Protein AF-A0A958G8L9-F1 (afdb_monomer_lite)

Structure (mmCIF, N/CA/C/O backbone):
data_AF-A0A958G8L9-F1
#
_entry.id   AF-A0A958G8L9-F1
#
loop_
_atom_site.group_PDB
_atom_site.id
_atom_site.type_symbol
_atom_site.label_atom_id
_atom_site.label_alt_id
_atom_site.label_comp_id
_atom_site.label_asym_id
_atom_site.label_entity_id
_atom_site.label_seq_id
_atom_site.pdbx_PDB_ins_code
_atom_site.Cartn_x
_atom_site.Cartn_y
_atom_site.Cartn_z
_atom_site.occupancy
_atom_site.B_iso_or_equiv
_atom_site.auth_seq_id
_atom_site.auth_comp_id
_atom_site.auth_asym_id
_atom_site.auth_atom_id
_atom_site.pdbx_PDB_model_num
ATOM 1 N N . ARG A 1 1 ? -0.440 -38.791 -38.164 1.00 50.69 1 ARG A N 1
ATOM 2 C CA . ARG A 1 1 ? -1.378 -37.641 -38.104 1.00 50.69 1 ARG A CA 1
ATOM 3 C C . ARG A 1 1 ? -1.372 -36.924 -36.742 1.00 50.69 1 ARG A C 1
ATOM 5 O O . ARG A 1 1 ? -1.686 -35.749 -36.749 1.00 50.69 1 ARG A O 1
ATOM 12 N N . SER A 1 2 ? -0.953 -37.546 -35.627 1.00 49.09 2 SER A N 1
ATOM 13 C CA . SER A 1 2 ? -0.874 -36.900 -34.296 1.00 49.09 2 SER A CA 1
ATOM 14 C C . SER A 1 2 ? 0.207 -35.813 -34.176 1.00 49.09 2 SER A C 1
ATOM 16 O O . SER A 1 2 ? -0.107 -34.696 -33.798 1.00 49.09 2 SER A O 1
ATOM 18 N N . ARG A 1 3 ? 1.442 -36.072 -34.629 1.00 49.22 3 ARG A N 1
ATOM 19 C CA . ARG A 1 3 ? 2.548 -35.085 -34.572 1.00 49.22 3 ARG A CA 1
ATOM 20 C C . ARG A 1 3 ? 2.340 -33.825 -35.423 1.00 49.22 3 ARG A C 1
ATOM 22 O O . ARG A 1 3 ? 3.015 -32.829 -35.235 1.00 49.22 3 ARG A O 1
ATOM 29 N N . MET A 1 4 ? 1.433 -33.879 -36.397 1.00 37.84 4 MET A N 1
ATOM 30 C CA . MET A 1 4 ? 1.121 -32.730 -37.252 1.00 37.84 4 MET A CA 1
ATOM 31 C C . MET A 1 4 ? 0.143 -31.775 -36.561 1.00 37.84 4 MET A C 1
ATOM 33 O O . MET A 1 4 ? 0.225 -30.578 -36.788 1.00 37.84 4 MET A O 1
ATOM 37 N N . MET A 1 5 ? -0.749 -32.290 -35.705 1.00 42.31 5 MET A N 1
ATOM 38 C CA . MET A 1 5 ? -1.597 -31.444 -34.859 1.00 42.31 5 MET A CA 1
ATOM 39 C C . MET A 1 5 ? -0.770 -30.784 -33.760 1.00 42.31 5 MET A C 1
ATOM 41 O O . MET A 1 5 ? -0.891 -29.585 -33.591 1.00 42.31 5 MET A O 1
ATOM 45 N N . GLU A 1 6 ? 0.144 -31.526 -33.135 1.00 49.34 6 GLU A N 1
ATOM 46 C CA . GLU A 1 6 ? 1.060 -31.026 -32.099 1.00 49.34 6 GLU A CA 1
ATOM 47 C C . GLU A 1 6 ? 1.938 -29.863 -32.607 1.00 49.34 6 GLU A C 1
ATOM 49 O O . GLU A 1 6 ? 2.030 -28.823 -31.967 1.00 49.34 6 GLU A O 1
ATOM 54 N N . VAL A 1 7 ? 2.477 -29.968 -33.828 1.00 48.81 7 VAL A N 1
ATOM 55 C CA . VAL A 1 7 ? 3.259 -28.886 -34.460 1.00 48.81 7 VAL A CA 1
ATOM 56 C C . VAL A 1 7 ? 2.382 -27.706 -34.904 1.00 48.81 7 VAL A C 1
ATOM 58 O O . VAL A 1 7 ? 2.824 -26.563 -34.859 1.00 48.81 7 VAL A O 1
ATOM 61 N N . VAL A 1 8 ? 1.136 -27.942 -35.331 1.00 51.78 8 VAL A N 1
ATOM 62 C CA . VAL A 1 8 ? 0.188 -26.858 -35.662 1.00 51.78 8 VAL A CA 1
ATOM 63 C C . VAL A 1 8 ? -0.292 -26.141 -34.397 1.00 51.78 8 VAL A C 1
ATOM 65 O O . VAL A 1 8 ? -0.538 -24.939 -34.431 1.00 51.78 8 VAL A O 1
ATOM 68 N N . GLU A 1 9 ? -0.405 -26.856 -33.284 1.00 53.34 9 GLU A N 1
ATOM 69 C CA . GLU A 1 9 ? -0.738 -26.327 -31.965 1.00 53.34 9 GLU A CA 1
ATOM 70 C C . GLU A 1 9 ? 0.429 -25.498 -31.410 1.00 53.34 9 GLU A C 1
ATOM 72 O O . GLU A 1 9 ? 0.220 -24.343 -31.047 1.00 53.34 9 GLU A O 1
ATOM 77 N N . GLU A 1 10 ? 1.674 -25.979 -31.518 1.00 49.28 10 GLU A N 1
ATOM 78 C CA . GLU A 1 10 ? 2.877 -25.183 -31.223 1.00 49.28 10 GLU A CA 1
ATOM 79 C C . GLU A 1 10 ? 3.034 -23.958 -32.142 1.00 49.28 10 GLU A C 1
ATOM 81 O O . GLU A 1 10 ? 3.388 -22.875 -31.676 1.00 49.28 10 GLU A O 1
ATOM 86 N N . GLN A 1 11 ? 2.725 -24.067 -33.440 1.00 44.78 11 GLN A N 1
ATOM 87 C CA . GLN A 1 11 ? 2.774 -22.916 -34.352 1.00 44.78 11 GLN A CA 1
ATOM 88 C C . GLN A 1 11 ? 1.662 -21.891 -34.082 1.00 44.78 11 GLN A C 1
ATOM 90 O O . GLN A 1 11 ? 1.886 -20.692 -34.262 1.00 44.78 11 GLN A O 1
ATOM 95 N N . LYS A 1 12 ? 0.488 -22.325 -33.605 1.00 43.91 12 LYS A N 1
ATOM 96 C CA . LYS A 1 12 ? -0.572 -21.426 -33.118 1.00 43.91 12 LYS A CA 1
ATOM 97 C C . LYS A 1 12 ? -0.173 -20.729 -31.816 1.00 43.91 12 LYS A C 1
ATOM 99 O O . LYS A 1 12 ? -0.503 -19.557 -31.646 1.00 43.91 12 LYS A O 1
ATOM 104 N N . LEU A 1 13 ? 0.582 -21.408 -30.949 1.00 48.28 13 LEU A N 1
ATOM 105 C CA . LEU A 1 13 ? 1.161 -20.825 -29.735 1.00 48.28 13 LEU A CA 1
ATOM 106 C C . LEU A 1 13 ? 2.292 -19.817 -30.062 1.00 48.28 13 LEU A C 1
ATOM 108 O O . LEU A 1 13 ? 2.421 -18.776 -29.427 1.00 48.28 13 LEU A O 1
ATOM 112 N N . GLY A 1 14 ? 3.066 -20.028 -31.129 1.00 43.75 14 GLY A N 1
ATOM 113 C CA . GLY A 1 14 ? 4.079 -19.059 -31.582 1.00 43.75 14 GLY A CA 1
ATOM 114 C C . GLY A 1 14 ? 3.510 -17.727 -32.103 1.00 43.75 14 GLY A C 1
ATOM 115 O O . GLY A 1 14 ? 4.183 -16.699 -32.045 1.00 43.75 14 GLY A O 1
ATOM 116 N N . ALA A 1 15 ? 2.257 -17.713 -32.574 1.00 42.66 15 ALA A N 1
ATOM 117 C CA . ALA A 1 15 ? 1.566 -16.526 -33.095 1.00 42.66 15 ALA A CA 1
ATOM 118 C C . ALA A 1 15 ? 0.795 -15.718 -32.019 1.00 42.66 15 ALA A C 1
ATOM 120 O O . ALA A 1 15 ? 0.056 -14.786 -32.347 1.00 42.66 15 ALA A O 1
ATOM 121 N N . MET A 1 16 ? 0.972 -16.046 -30.731 1.00 45.97 16 MET A N 1
ATOM 122 C CA . MET A 1 16 ? 0.169 -15.573 -29.585 1.00 45.97 16 MET A CA 1
ATOM 123 C C . MET A 1 16 ? 0.192 -14.061 -29.292 1.00 45.97 16 MET A C 1
ATOM 125 O O . MET A 1 16 ? -0.613 -13.594 -28.488 1.00 45.97 16 MET A O 1
ATOM 129 N N . GLY A 1 17 ? 1.051 -13.273 -29.944 1.00 46.03 17 GLY A N 1
ATOM 130 C CA . GLY A 1 17 ? 1.113 -11.815 -29.754 1.00 46.03 17 GLY A CA 1
ATOM 131 C C . GLY A 1 17 ? -0.061 -11.026 -30.358 1.00 46.03 17 GLY A C 1
ATOM 132 O O . GLY A 1 17 ? -0.152 -9.823 -30.134 1.00 46.03 17 GLY A O 1
ATOM 133 N N . LEU A 1 18 ? -0.941 -11.681 -31.127 1.00 48.31 18 LEU A N 1
ATOM 134 C CA . LEU A 1 18 ? -1.968 -11.042 -31.967 1.00 48.31 18 LEU A CA 1
ATOM 135 C C . LEU A 1 18 ? -3.381 -11.638 -31.816 1.00 48.31 18 LEU A C 1
ATOM 137 O O . LEU A 1 18 ? -4.236 -11.362 -32.655 1.00 48.31 18 LEU A O 1
ATOM 141 N N . LEU A 1 19 ? -3.660 -12.454 -30.790 1.00 55.25 19 LEU A N 1
ATOM 142 C CA . LEU A 1 19 ? -5.004 -13.035 -30.656 1.00 55.25 19 LEU A CA 1
ATOM 143 C C . LEU A 1 19 ? -6.037 -11.940 -30.349 1.00 55.25 19 LEU A C 1
ATOM 145 O O . LEU A 1 19 ? -5.942 -11.216 -29.353 1.00 55.25 19 LEU A O 1
ATOM 149 N N . ASP A 1 20 ? -7.034 -11.843 -31.220 1.00 63.56 20 ASP A N 1
ATOM 150 C CA . ASP A 1 20 ? -8.264 -11.099 -30.986 1.00 63.56 20 ASP A CA 1
ATOM 151 C C . ASP A 1 20 ? -9.106 -11.822 -29.916 1.00 63.56 20 ASP A C 1
ATOM 153 O O . ASP A 1 20 ? -8.999 -13.038 -29.730 1.00 63.56 20 ASP A O 1
ATOM 157 N N . ALA A 1 21 ? -9.940 -11.081 -29.191 1.00 60.19 21 ALA A N 1
ATOM 158 C CA . ALA A 1 21 ? -10.703 -11.571 -28.041 1.00 60.19 21 ALA A CA 1
ATOM 159 C C . ALA A 1 21 ? -11.579 -12.807 -28.364 1.00 60.19 21 ALA A C 1
ATOM 161 O O . ALA A 1 21 ? -11.799 -13.673 -27.515 1.00 60.19 21 ALA A O 1
ATOM 162 N N . SER A 1 22 ? -12.002 -12.938 -29.625 1.00 65.19 22 SER A N 1
ATOM 163 C CA . SER A 1 22 ? -12.780 -14.066 -30.150 1.00 65.19 22 SER A CA 1
ATOM 164 C C . SER A 1 22 ? -12.030 -15.408 -30.145 1.00 65.19 22 SER A C 1
ATOM 166 O O . SER A 1 22 ? -12.629 -16.450 -29.874 1.00 65.19 22 SER A O 1
ATOM 168 N N . GLN A 1 23 ? -10.718 -15.407 -30.401 1.00 73.50 23 GLN A N 1
ATOM 169 C CA . GLN A 1 23 ? -9.893 -16.623 -30.389 1.00 73.50 23 GLN A CA 1
ATOM 170 C C . GLN A 1 23 ? -9.559 -17.060 -28.962 1.00 73.50 23 GLN A C 1
ATOM 172 O O . GLN A 1 23 ? -9.468 -18.256 -28.685 1.00 73.50 23 GLN A O 1
ATOM 177 N N . ALA A 1 24 ? -9.442 -16.097 -28.044 1.00 69.19 24 ALA A N 1
ATOM 178 C CA . ALA A 1 24 ? -9.274 -16.375 -26.624 1.00 69.19 24 ALA A CA 1
ATOM 179 C C . ALA A 1 24 ? -10.502 -17.115 -26.059 1.00 69.19 24 ALA A C 1
ATOM 181 O O . ALA A 1 24 ? -10.340 -18.153 -25.429 1.00 69.19 24 ALA A O 1
ATOM 182 N N . ALA A 1 25 ? -11.730 -16.682 -26.364 1.00 71.69 25 ALA A N 1
ATOM 183 C CA . ALA A 1 25 ? -12.940 -17.377 -25.902 1.00 71.69 25 ALA A CA 1
ATOM 184 C C . ALA A 1 25 ? -12.985 -18.858 -26.336 1.00 71.69 25 ALA A C 1
ATOM 186 O O . ALA A 1 25 ? -13.232 -19.747 -25.523 1.00 71.69 25 ALA A O 1
ATOM 187 N N . GLN A 1 26 ? -12.660 -19.143 -27.603 1.00 75.75 26 GLN A N 1
ATOM 188 C CA . GLN A 1 26 ? -12.599 -20.519 -28.116 1.00 75.75 26 GLN A CA 1
ATOM 189 C C . GLN A 1 26 ? -11.549 -21.364 -27.389 1.00 75.75 26 GLN A C 1
ATOM 191 O O . GLN A 1 26 ? -11.813 -22.512 -27.034 1.00 75.75 26 GLN A O 1
ATOM 196 N N . LEU A 1 27 ? -10.365 -20.797 -27.142 1.00 78.38 27 LEU A N 1
ATOM 197 C CA . LEU A 1 27 ? -9.311 -21.476 -26.394 1.00 78.38 27 LEU A CA 1
ATOM 198 C C . LEU A 1 27 ? -9.740 -21.740 -24.943 1.00 78.38 27 LEU A C 1
ATOM 200 O O . LEU A 1 27 ? -9.492 -22.822 -24.421 1.00 78.38 27 LEU A O 1
ATOM 204 N N . GLY A 1 28 ? -10.432 -20.789 -24.315 1.00 78.19 28 GLY A N 1
ATOM 205 C CA . GLY A 1 28 ? -10.955 -20.931 -22.960 1.00 78.19 28 GLY A CA 1
ATOM 206 C C . GLY A 1 28 ? -11.953 -22.085 -22.830 1.00 78.19 28 GLY A C 1
ATOM 207 O O . GLY A 1 28 ? -11.840 -22.888 -21.906 1.00 78.19 28 GLY A O 1
ATOM 208 N N . GLN A 1 29 ? -12.855 -22.234 -23.808 1.00 77.06 29 GLN A N 1
ATOM 209 C CA . GLN A 1 29 ? -13.797 -23.358 -23.878 1.00 77.06 29 GLN A CA 1
ATOM 210 C C . GLN A 1 29 ? -13.094 -24.712 -24.039 1.00 77.06 29 GLN A C 1
ATOM 212 O O . GLN A 1 29 ? -13.496 -25.685 -23.406 1.00 77.06 29 GLN A O 1
ATOM 217 N N . ILE A 1 30 ? -12.035 -24.780 -24.856 1.00 84.94 30 ILE A N 1
ATOM 218 C CA . ILE A 1 30 ? -11.251 -26.012 -25.056 1.00 84.94 30 ILE A CA 1
ATOM 219 C C . ILE A 1 30 ? -10.499 -26.393 -23.778 1.00 84.94 30 ILE A C 1
ATOM 221 O O . ILE A 1 30 ? -10.475 -27.561 -23.399 1.00 84.94 30 ILE A O 1
ATOM 225 N N . LEU A 1 31 ? -9.888 -25.409 -23.117 1.00 84.81 31 LEU A N 1
ATOM 226 C CA . LEU A 1 31 ? -9.114 -25.616 -21.894 1.00 84.81 31 LEU A CA 1
ATOM 227 C C . LEU A 1 31 ? -9.997 -25.807 -20.649 1.00 84.81 31 LEU A C 1
ATOM 229 O O . LEU A 1 31 ? -9.483 -26.201 -19.605 1.00 84.81 31 LEU A O 1
ATOM 233 N N . GLY A 1 32 ? -11.304 -25.535 -20.740 1.00 85.00 32 GLY A N 1
ATOM 234 C CA . GLY A 1 32 ? -12.240 -25.636 -19.618 1.00 85.00 32 GLY A CA 1
ATOM 235 C C . GLY A 1 32 ? -11.987 -24.605 -18.514 1.00 85.00 32 GLY A C 1
ATOM 236 O O . GLY A 1 32 ? -12.284 -24.867 -17.350 1.00 85.00 32 GLY A O 1
ATOM 237 N N . VAL A 1 33 ? -11.408 -23.452 -18.858 1.00 87.56 33 VAL A N 1
ATOM 238 C CA . VAL A 1 33 ? -11.103 -22.368 -17.910 1.00 87.56 33 VAL A CA 1
ATOM 239 C C . VAL A 1 33 ? -12.185 -21.292 -17.945 1.00 87.56 33 VAL A C 1
ATOM 241 O O . VAL A 1 33 ? -12.868 -21.129 -18.950 1.00 87.56 33 VAL A O 1
ATOM 244 N N . GLN A 1 34 ? -12.330 -20.529 -16.860 1.00 84.44 34 GLN A N 1
ATOM 245 C CA . GLN A 1 34 ? -13.297 -19.421 -16.773 1.00 84.44 34 GLN A CA 1
ATOM 246 C C . GLN A 1 34 ? -12.758 -18.115 -17.370 1.00 84.44 34 GLN A C 1
ATOM 248 O O . GLN A 1 34 ? -13.520 -17.286 -17.865 1.00 84.44 34 GLN A O 1
ATOM 253 N N . ALA A 1 35 ? -11.439 -17.936 -17.351 1.00 86.06 35 ALA A N 1
ATOM 254 C CA . ALA A 1 35 ? -10.779 -16.761 -17.891 1.00 86.06 35 ALA A CA 1
ATOM 255 C C . ALA A 1 35 ? -9.393 -17.108 -18.439 1.00 86.06 35 ALA A C 1
ATOM 257 O O . ALA A 1 35 ? -8.750 -18.065 -18.004 1.00 86.06 35 ALA A O 1
ATOM 258 N N . LEU A 1 36 ? -8.926 -16.294 -19.381 1.00 86.50 36 LEU A N 1
ATOM 259 C CA . LEU A 1 36 ? -7.574 -16.330 -19.919 1.00 86.50 36 LEU A CA 1
ATOM 260 C C . LEU A 1 36 ? -6.849 -15.035 -19.581 1.00 86.50 36 LEU A C 1
ATOM 262 O O . LEU A 1 36 ? -7.363 -13.942 -19.816 1.00 86.50 36 LEU A O 1
ATOM 266 N N . VAL A 1 37 ? -5.622 -15.170 -19.089 1.00 87.12 37 VAL A N 1
ATOM 267 C CA . VAL A 1 37 ? -4.709 -14.045 -18.907 1.00 87.12 37 VAL A CA 1
ATOM 268 C C . VAL A 1 37 ? -3.781 -13.989 -20.108 1.00 87.12 37 VAL A C 1
ATOM 270 O O . VAL A 1 37 ? -3.061 -14.941 -20.403 1.00 87.12 37 VAL A O 1
ATOM 273 N N . MET A 1 38 ? -3.794 -12.860 -20.803 1.00 84.00 38 MET A N 1
ATOM 274 C CA . MET A 1 38 ? -2.933 -12.613 -21.951 1.00 84.00 38 MET A CA 1
ATOM 275 C C . MET A 1 38 ? -2.199 -11.298 -21.771 1.00 84.00 38 MET A C 1
ATOM 277 O O . MET A 1 38 ? -2.772 -10.335 -21.274 1.00 84.00 38 MET A O 1
ATOM 281 N N . GLY A 1 39 ? -0.958 -11.213 -22.230 1.00 82.00 39 GLY A N 1
ATOM 282 C CA . GLY A 1 39 ? -0.208 -9.973 -22.137 1.00 82.00 39 GLY A CA 1
ATOM 283 C C . GLY A 1 39 ? 1.014 -9.944 -23.030 1.00 82.00 39 GLY A C 1
ATOM 284 O O . GLY A 1 39 ? 1.406 -10.955 -23.610 1.00 82.00 39 GLY A O 1
ATOM 285 N N . ASN A 1 40 ? 1.612 -8.765 -23.130 1.00 85.81 40 ASN A N 1
ATOM 286 C CA . ASN A 1 40 ? 2.866 -8.559 -23.828 1.00 85.81 40 ASN A CA 1
ATOM 287 C C . ASN A 1 40 ? 3.824 -7.748 -22.955 1.00 85.81 40 ASN A C 1
ATOM 289 O O . ASN A 1 40 ? 3.431 -6.804 -22.265 1.00 85.81 40 ASN A O 1
ATOM 293 N N . ILE A 1 41 ? 5.097 -8.122 -23.024 1.00 90.44 41 ILE A N 1
ATOM 294 C CA . ILE A 1 41 ? 6.207 -7.383 -22.431 1.00 90.44 41 ILE A CA 1
ATOM 295 C C . ILE A 1 41 ? 6.949 -6.722 -23.584 1.00 90.44 41 ILE A C 1
ATOM 297 O O . ILE A 1 41 ? 7.246 -7.358 -24.593 1.00 90.44 41 ILE A O 1
ATOM 301 N N . SER A 1 42 ? 7.213 -5.432 -23.454 1.00 91.38 42 SER A N 1
ATOM 302 C CA . SER A 1 42 ? 7.968 -4.662 -24.436 1.00 91.38 42 SER A CA 1
ATOM 303 C C . SER A 1 42 ? 8.976 -3.785 -23.720 1.00 91.38 42 SER A C 1
ATOM 305 O O . SER A 1 42 ? 8.737 -3.363 -22.588 1.00 91.38 42 SER A O 1
ATOM 307 N N . TYR A 1 43 ? 10.099 -3.502 -24.368 1.00 94.56 43 TYR A N 1
ATOM 308 C CA . TYR A 1 43 ? 11.079 -2.576 -23.830 1.00 94.56 43 TYR A CA 1
ATOM 309 C C . TYR A 1 43 ? 11.555 -1.599 -24.897 1.00 94.56 43 TYR A C 1
ATOM 311 O O . TYR A 1 43 ? 11.559 -1.881 -26.094 1.00 94.56 43 TYR A O 1
ATOM 319 N N . THR A 1 44 ? 11.964 -0.426 -24.439 1.00 95.75 44 THR A N 1
ATOM 320 C CA . THR A 1 44 ? 12.602 0.611 -25.245 1.00 95.75 44 THR A CA 1
ATOM 321 C C . THR A 1 44 ? 13.891 1.033 -24.560 1.00 95.75 44 THR A C 1
ATOM 323 O O . THR A 1 44 ? 14.024 0.913 -23.340 1.00 95.75 44 THR A O 1
ATOM 326 N N . HIS A 1 45 ? 14.857 1.517 -25.333 1.00 97.06 45 HIS A N 1
ATOM 327 C CA . HIS A 1 45 ? 16.099 2.029 -24.774 1.00 97.06 45 HIS A CA 1
ATOM 328 C C . HIS A 1 45 ? 16.539 3.309 -25.466 1.00 97.06 45 HIS A C 1
ATOM 330 O O . HIS A 1 45 ? 16.218 3.561 -26.629 1.00 97.06 45 HIS A O 1
ATOM 336 N N . LYS A 1 46 ? 17.294 4.112 -24.724 1.00 97.38 46 LYS A N 1
ATOM 337 C CA . LYS A 1 46 ? 17.916 5.336 -25.201 1.00 97.38 46 LYS A CA 1
ATOM 338 C C . LYS A 1 46 ? 19.341 5.401 -24.676 1.00 97.38 46 LYS A C 1
ATOM 340 O O . LYS A 1 46 ? 19.552 5.483 -23.470 1.00 97.38 46 LYS A O 1
ATOM 345 N N . ASP A 1 47 ? 20.290 5.420 -25.603 1.00 97.19 47 ASP A N 1
ATOM 346 C CA . ASP A 1 47 ? 21.703 5.636 -25.313 1.00 97.19 47 ASP A CA 1
ATOM 347 C C . ASP A 1 47 ? 22.053 7.104 -25.583 1.00 97.19 47 ASP A C 1
ATOM 349 O O . ASP A 1 47 ? 21.896 7.609 -26.696 1.00 97.19 47 ASP A O 1
ATOM 353 N N . ASN A 1 48 ? 22.539 7.794 -24.558 1.00 96.88 48 ASN A N 1
ATOM 354 C CA . ASN A 1 48 ? 22.998 9.170 -24.615 1.00 96.88 48 ASN A CA 1
ATOM 355 C C . ASN A 1 48 ? 24.518 9.217 -24.418 1.00 96.88 48 ASN A C 1
ATOM 357 O O . ASN A 1 48 ? 25.046 8.761 -23.402 1.00 96.88 48 ASN A O 1
ATOM 361 N N . ARG A 1 49 ? 25.237 9.771 -25.398 1.00 96.19 49 ARG A N 1
ATOM 362 C CA . ARG A 1 49 ? 26.698 9.915 -25.358 1.00 96.19 49 ARG A CA 1
ATOM 363 C C . ARG A 1 49 ? 27.063 11.374 -25.137 1.00 96.19 49 ARG A C 1
ATOM 365 O O . ARG A 1 49 ? 26.664 12.233 -25.917 1.00 96.19 49 ARG A O 1
ATOM 372 N N . PHE A 1 50 ? 27.856 11.648 -24.108 1.00 95.81 50 PHE A N 1
ATOM 373 C CA . PHE A 1 50 ? 28.300 13.003 -23.768 1.00 95.81 50 PHE A CA 1
ATOM 374 C C . PHE A 1 50 ? 29.705 12.995 -23.161 1.00 95.81 50 PHE A C 1
ATOM 376 O O . PHE A 1 50 ? 30.328 11.945 -23.026 1.00 95.81 50 PHE A O 1
ATOM 383 N N . GLN A 1 51 ? 30.233 14.174 -22.830 1.00 95.19 51 GLN A N 1
ATOM 384 C CA . GLN A 1 51 ? 31.531 14.321 -22.174 1.00 95.19 51 GLN A CA 1
ATOM 385 C C . GLN A 1 51 ? 31.378 14.996 -20.813 1.00 95.19 51 GLN A C 1
ATOM 387 O O . GLN A 1 51 ? 30.649 15.977 -20.682 1.00 95.19 51 GLN A O 1
ATOM 392 N N . GLU A 1 52 ? 32.108 14.507 -19.815 1.00 94.06 52 GLU A N 1
ATOM 393 C CA . GLU A 1 52 ? 32.150 15.078 -18.469 1.00 94.06 52 GLU A CA 1
ATOM 394 C C . GLU A 1 52 ? 33.561 15.583 -18.146 1.00 94.06 52 GLU A C 1
ATOM 396 O O . GLU A 1 52 ? 34.562 14.970 -18.522 1.00 94.06 52 GLU A O 1
ATOM 401 N N . LYS A 1 53 ? 33.670 16.722 -17.456 1.00 92.44 53 LYS A N 1
ATOM 402 C CA . LYS A 1 53 ? 34.963 17.239 -16.990 1.00 92.44 53 LYS A CA 1
ATOM 403 C C . LYS A 1 53 ? 35.357 16.515 -15.707 1.00 92.44 53 LYS A C 1
ATOM 405 O O . LYS A 1 53 ? 34.673 16.656 -14.699 1.00 92.44 53 LYS A O 1
ATOM 410 N N . ARG A 1 54 ? 36.489 15.810 -15.717 1.00 88.44 54 ARG A N 1
ATOM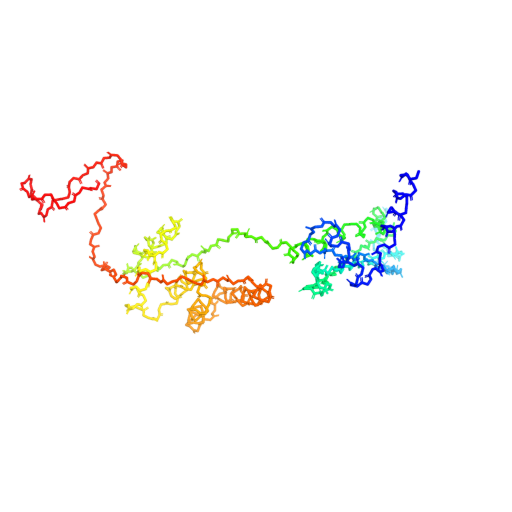 411 C CA . ARG A 1 54 ? 37.064 15.180 -14.521 1.00 88.44 54 ARG A CA 1
ATOM 412 C C . ARG A 1 54 ? 38.443 15.729 -14.199 1.00 88.44 54 ARG A C 1
ATOM 414 O O . ARG A 1 54 ? 39.251 15.975 -15.094 1.00 88.44 54 ARG A O 1
ATOM 421 N N . THR A 1 55 ? 38.700 15.900 -12.908 1.00 89.56 55 THR A N 1
ATOM 422 C CA . THR A 1 55 ? 39.971 16.404 -12.385 1.00 89.56 55 THR A CA 1
ATOM 423 C C . THR A 1 55 ? 40.815 15.243 -11.885 1.00 89.56 55 THR A C 1
ATOM 425 O O . THR A 1 55 ? 40.364 14.440 -11.071 1.00 89.56 55 THR A O 1
ATOM 428 N N . TYR A 1 56 ? 42.058 15.182 -12.347 1.00 84.88 56 TYR A N 1
ATOM 429 C CA . TYR A 1 56 ? 43.028 14.155 -11.991 1.00 84.88 56 TYR A CA 1
ATOM 430 C C . TYR A 1 56 ? 44.226 14.787 -11.297 1.00 84.88 56 TYR A C 1
ATOM 432 O O . TYR A 1 56 ? 44.585 15.934 -11.571 1.00 84.88 56 TYR A O 1
ATOM 440 N N . ARG A 1 57 ? 44.874 14.024 -10.413 1.00 87.25 57 ARG A N 1
ATOM 441 C CA . ARG A 1 57 ? 46.134 14.418 -9.779 1.00 87.25 57 ARG A CA 1
ATOM 442 C C . ARG A 1 57 ? 47.289 13.681 -10.449 1.00 87.25 57 ARG A C 1
ATOM 444 O O . ARG A 1 57 ? 47.343 12.455 -10.424 1.00 87.25 57 ARG A O 1
ATOM 451 N N . GLY A 1 58 ? 48.194 14.436 -11.064 1.00 81.00 58 GLY A N 1
ATOM 452 C CA . GLY A 1 58 ? 49.416 13.922 -11.669 1.00 81.00 58 GLY A CA 1
ATOM 453 C C . GLY A 1 58 ? 50.417 13.417 -10.628 1.00 81.00 58 GLY A C 1
ATOM 454 O O . GLY A 1 58 ? 50.339 13.744 -9.440 1.00 81.00 58 GLY A O 1
ATOM 455 N N . LYS A 1 59 ? 51.398 12.628 -11.085 1.00 80.38 59 LYS A N 1
ATOM 456 C CA . LYS A 1 59 ? 52.502 12.119 -10.246 1.00 80.38 59 LYS A CA 1
ATOM 457 C C . LYS A 1 59 ? 53.358 13.245 -9.643 1.00 80.38 59 LYS A C 1
ATOM 459 O O . LYS A 1 59 ? 53.977 13.061 -8.604 1.00 80.38 59 LYS A O 1
ATOM 464 N N . ASP A 1 60 ? 53.335 14.421 -10.262 1.00 84.62 60 ASP A N 1
ATOM 465 C CA . ASP A 1 60 ? 53.972 15.668 -9.829 1.00 84.62 60 ASP A CA 1
ATOM 466 C C . ASP A 1 60 ? 53.135 16.471 -8.809 1.00 84.62 60 ASP A C 1
ATOM 468 O O . ASP A 1 60 ? 53.460 17.616 -8.500 1.00 84.62 60 ASP A O 1
ATOM 472 N N . LYS A 1 61 ? 52.050 15.883 -8.282 1.00 81.81 61 LYS A N 1
ATOM 473 C CA . LYS A 1 61 ? 51.051 16.506 -7.394 1.00 81.81 61 LYS A CA 1
ATOM 474 C C . LYS A 1 61 ? 50.262 17.666 -8.019 1.00 81.81 61 LYS A C 1
ATOM 476 O O . LYS A 1 61 ? 49.435 18.231 -7.300 1.00 81.81 61 LYS A O 1
ATOM 481 N N . LYS A 1 62 ? 50.438 17.988 -9.307 1.00 86.50 62 LYS A N 1
ATOM 482 C CA . LYS A 1 62 ? 49.628 19.000 -10.002 1.00 86.50 62 LYS A CA 1
ATOM 483 C C . LYS A 1 62 ? 48.289 18.411 -10.430 1.00 86.50 62 LYS A C 1
ATOM 485 O O . LYS A 1 62 ? 48.188 17.226 -10.746 1.00 86.50 62 LYS A O 1
ATOM 490 N N . THR A 1 63 ? 47.245 19.230 -10.421 1.00 88.56 63 THR A N 1
ATOM 491 C CA . THR A 1 63 ? 45.921 18.840 -10.906 1.00 88.56 63 THR A CA 1
ATOM 492 C C . THR A 1 63 ? 45.748 19.250 -12.362 1.00 88.56 63 THR A C 1
ATOM 494 O O . THR A 1 63 ? 46.180 20.325 -12.772 1.00 88.56 63 THR A O 1
ATOM 497 N N . TYR A 1 64 ? 45.117 18.387 -13.152 1.00 87.38 64 TYR A N 1
ATOM 498 C CA . TYR A 1 64 ? 44.721 18.693 -14.523 1.00 87.38 64 TYR A CA 1
ATOM 499 C C . TYR A 1 64 ? 43.306 18.181 -14.785 1.00 87.38 64 TYR A C 1
ATOM 501 O O . TYR A 1 64 ? 42.874 17.186 -14.200 1.00 87.38 64 TYR A O 1
ATOM 509 N N . THR A 1 65 ? 42.581 18.865 -15.667 1.00 89.88 65 THR A N 1
ATOM 510 C CA . THR A 1 65 ? 41.209 18.505 -16.036 1.00 89.88 65 THR A CA 1
ATOM 511 C C . THR A 1 65 ? 41.206 17.861 -17.412 1.00 89.88 65 THR A C 1
ATOM 513 O O . THR A 1 65 ? 41.815 18.381 -18.346 1.00 89.88 65 THR A O 1
ATOM 516 N N . LYS A 1 66 ? 40.496 16.743 -17.552 1.00 90.31 66 LYS A N 1
ATOM 517 C CA . LYS A 1 66 ? 40.298 16.045 -18.823 1.00 90.31 66 LYS A CA 1
ATOM 518 C C . LYS A 1 66 ? 38.803 15.866 -19.078 1.00 90.31 66 LYS A C 1
ATOM 520 O O . LYS A 1 66 ? 38.039 15.607 -18.149 1.00 90.31 66 LYS A O 1
ATOM 525 N N . LEU A 1 67 ? 38.398 16.010 -20.337 1.00 92.44 67 LEU A N 1
ATOM 526 C CA . LEU A 1 67 ? 37.075 15.593 -20.795 1.00 92.44 67 LEU A CA 1
ATOM 527 C C . LEU A 1 67 ? 37.079 14.075 -20.967 1.00 92.44 67 LEU A C 1
ATOM 529 O O . LEU A 1 67 ? 37.892 13.545 -21.727 1.00 92.44 67 LEU A O 1
ATOM 533 N N . VAL A 1 68 ? 36.201 13.385 -20.246 1.00 93.62 68 VAL A N 1
ATOM 534 C CA . VAL A 1 68 ? 36.011 11.940 -20.375 1.00 93.62 68 VAL A CA 1
ATOM 535 C C . VAL A 1 68 ? 34.700 11.652 -21.098 1.00 93.62 68 VAL A C 1
ATOM 537 O O . VAL A 1 68 ? 33.679 12.242 -20.737 1.00 93.62 68 VAL A O 1
ATOM 540 N N . PRO A 1 69 ? 34.698 10.789 -22.125 1.00 94.56 69 PRO A N 1
ATOM 541 C CA . PRO A 1 69 ? 33.462 10.369 -22.760 1.00 94.56 69 PRO A CA 1
ATOM 542 C C . PRO A 1 69 ? 32.669 9.468 -21.811 1.00 94.56 69 PRO A C 1
ATOM 544 O O . PRO A 1 69 ? 33.229 8.635 -21.092 1.00 94.56 69 PRO A O 1
ATOM 547 N N . CYS A 1 70 ? 31.356 9.649 -21.829 1.00 95.25 70 CYS A N 1
ATOM 548 C CA . CYS A 1 70 ? 30.389 8.927 -21.023 1.00 95.25 70 CYS A CA 1
ATOM 549 C C . CYS A 1 70 ? 29.266 8.387 -21.905 1.00 95.25 70 CYS A C 1
ATOM 551 O O . CYS A 1 70 ? 28.859 9.023 -22.882 1.00 95.25 70 CYS A O 1
ATOM 553 N N . LEU A 1 71 ? 28.770 7.213 -21.530 1.00 96.06 71 LEU A N 1
ATOM 554 C CA . LEU A 1 71 ? 27.560 6.607 -22.055 1.00 96.06 71 LEU A CA 1
ATOM 555 C C . LEU A 1 71 ? 26.563 6.485 -20.906 1.00 96.06 71 LEU A C 1
ATOM 557 O O . LEU A 1 71 ? 26.865 5.895 -19.870 1.00 96.06 71 LEU A O 1
ATOM 561 N N . GLU A 1 72 ? 25.381 7.043 -21.107 1.00 97.00 72 GLU A N 1
ATOM 562 C CA . GLU A 1 72 ? 24.221 6.877 -20.242 1.00 97.00 72 GLU A CA 1
ATOM 563 C C . GLU A 1 72 ? 23.160 6.113 -21.024 1.00 97.00 72 GLU A C 1
ATOM 565 O O . GLU A 1 72 ? 22.800 6.502 -22.133 1.00 97.00 72 GLU A O 1
ATOM 570 N N . ARG A 1 73 ? 22.694 5.002 -20.466 1.00 97.56 73 ARG A N 1
ATOM 571 C CA . ARG A 1 73 ? 21.659 4.156 -21.045 1.00 97.56 73 ARG A CA 1
ATOM 572 C C . ARG A 1 73 ? 20.439 4.204 -20.155 1.00 97.56 73 ARG A C 1
ATOM 574 O O . ARG A 1 73 ? 20.514 3.814 -18.995 1.00 97.56 73 ARG A O 1
ATOM 581 N N . THR A 1 74 ? 19.310 4.592 -20.727 1.00 97.75 74 THR A N 1
ATOM 582 C CA . THR A 1 74 ? 17.999 4.481 -20.089 1.00 97.75 74 THR A CA 1
ATOM 583 C C . THR A 1 74 ? 17.219 3.371 -20.772 1.00 97.75 74 THR A C 1
ATOM 585 O O . THR A 1 74 ? 17.035 3.408 -21.987 1.00 97.75 74 THR A O 1
ATOM 588 N N . VAL A 1 75 ? 16.743 2.398 -20.001 1.00 97.94 75 VAL A N 1
ATOM 589 C CA . VAL A 1 75 ? 15.862 1.319 -20.464 1.00 97.94 75 VAL A CA 1
ATOM 590 C C . VAL A 1 75 ? 14.505 1.505 -19.810 1.00 97.94 75 VAL A C 1
ATOM 592 O O . VAL A 1 75 ? 14.432 1.795 -18.620 1.00 97.94 75 VAL A O 1
ATOM 595 N N . THR A 1 76 ? 13.435 1.365 -20.585 1.00 96.81 76 THR A N 1
ATOM 596 C CA . THR A 1 76 ? 12.053 1.399 -20.098 1.00 96.81 76 THR A CA 1
ATOM 597 C C . THR A 1 76 ? 11.359 0.116 -20.513 1.00 96.81 76 THR A C 1
ATOM 599 O O . THR A 1 76 ? 11.327 -0.194 -21.701 1.00 96.81 76 THR A O 1
ATOM 602 N N . VAL A 1 77 ? 10.802 -0.612 -19.550 1.00 96.75 77 VAL A N 1
ATOM 603 C CA . VAL A 1 77 ? 10.007 -1.822 -19.775 1.00 96.75 77 VAL A CA 1
ATOM 604 C C . VAL A 1 77 ? 8.547 -1.508 -19.497 1.00 96.75 77 VAL A C 1
ATOM 606 O O . VAL A 1 77 ? 8.224 -0.912 -18.472 1.00 96.75 77 VAL A O 1
ATOM 609 N N . THR A 1 78 ? 7.671 -1.945 -20.395 1.00 93.12 78 THR A N 1
ATOM 610 C CA . THR A 1 78 ? 6.220 -1.831 -20.268 1.00 93.12 78 THR A CA 1
ATOM 611 C C . THR A 1 78 ? 5.588 -3.205 -20.431 1.00 93.12 78 THR A C 1
ATOM 613 O O . THR A 1 78 ? 5.799 -3.883 -21.442 1.00 93.12 78 THR A O 1
ATOM 616 N N . VAL A 1 79 ? 4.788 -3.591 -19.441 1.00 92.44 79 VAL A N 1
ATOM 617 C CA . VAL A 1 79 ? 3.986 -4.813 -19.441 1.00 92.44 79 VAL A CA 1
ATOM 618 C C . VAL A 1 79 ? 2.521 -4.422 -19.539 1.00 92.44 79 VAL A C 1
ATOM 620 O O . VAL A 1 79 ? 2.048 -3.584 -18.773 1.00 92.44 79 VAL A O 1
ATOM 623 N N . ARG A 1 80 ? 1.801 -5.044 -20.471 1.00 88.56 80 ARG A N 1
ATOM 624 C CA . ARG A 1 80 ? 0.341 -4.953 -20.563 1.00 88.56 80 ARG A CA 1
ATOM 625 C C . ARG A 1 80 ? -0.239 -6.342 -20.423 1.00 88.56 80 ARG A C 1
ATOM 627 O O . ARG A 1 80 ? 0.166 -7.242 -21.153 1.00 88.56 80 ARG A O 1
ATOM 634 N N . ALA A 1 81 ? -1.188 -6.504 -19.517 1.00 89.00 81 ALA A N 1
ATOM 635 C CA . ALA A 1 81 ? -1.944 -7.731 -19.339 1.00 89.00 81 ALA A CA 1
ATOM 636 C C . ALA A 1 81 ? -3.443 -7.446 -19.384 1.00 89.00 81 ALA A C 1
ATOM 638 O O . ALA A 1 81 ? -3.902 -6.375 -18.985 1.00 89.00 81 ALA A O 1
ATOM 639 N N . ARG A 1 82 ? -4.201 -8.425 -19.867 1.00 85.50 82 ARG A N 1
ATOM 640 C CA . ARG A 1 82 ? -5.659 -8.419 -19.929 1.00 85.50 82 ARG A CA 1
ATOM 641 C C . ARG A 1 82 ? -6.214 -9.756 -19.457 1.00 85.50 82 ARG A C 1
ATOM 643 O O . ARG A 1 82 ? -5.660 -10.807 -19.782 1.00 85.50 82 ARG A O 1
ATOM 650 N N . ILE A 1 83 ? -7.318 -9.689 -18.725 1.00 85.88 83 ILE A N 1
ATOM 651 C CA . ILE A 1 83 ? -8.139 -10.832 -18.331 1.00 85.88 83 ILE A CA 1
ATOM 652 C C . ILE A 1 83 ? -9.303 -10.900 -19.311 1.00 85.88 83 ILE A C 1
ATOM 654 O O . ILE A 1 83 ? -10.028 -9.919 -19.476 1.00 85.88 83 ILE A O 1
ATOM 658 N N . ILE A 1 84 ? -9.472 -12.037 -19.974 1.00 84.88 84 ILE A N 1
ATOM 659 C CA . ILE A 1 84 ? -10.528 -12.266 -20.960 1.00 84.88 84 ILE A CA 1
ATOM 660 C C . ILE A 1 84 ? -11.434 -13.374 -20.434 1.00 84.88 84 ILE A C 1
ATOM 662 O O . ILE A 1 84 ? -10.948 -14.464 -20.137 1.00 84.88 84 ILE A O 1
ATOM 666 N N . SER A 1 85 ? -12.737 -13.116 -20.334 1.00 84.12 85 SER A N 1
ATOM 667 C CA . SER A 1 85 ? -13.728 -14.138 -19.997 1.00 84.12 85 SER A CA 1
ATOM 668 C C . SER A 1 85 ? -13.752 -15.218 -21.077 1.00 84.12 85 SER A C 1
ATOM 670 O O . SER A 1 85 ? -13.905 -14.926 -22.265 1.00 84.12 85 SER A O 1
ATOM 672 N N . ALA A 1 86 ? -13.611 -16.477 -20.671 1.00 84.31 86 ALA A N 1
ATOM 673 C CA . ALA A 1 86 ? -13.692 -17.615 -21.582 1.00 84.31 86 ALA A CA 1
ATOM 674 C C . ALA A 1 86 ? -15.124 -17.867 -22.084 1.00 84.31 86 ALA A C 1
ATOM 676 O O . ALA A 1 86 ? -15.312 -18.489 -23.127 1.00 84.31 86 ALA A O 1
ATOM 677 N N . GLU A 1 87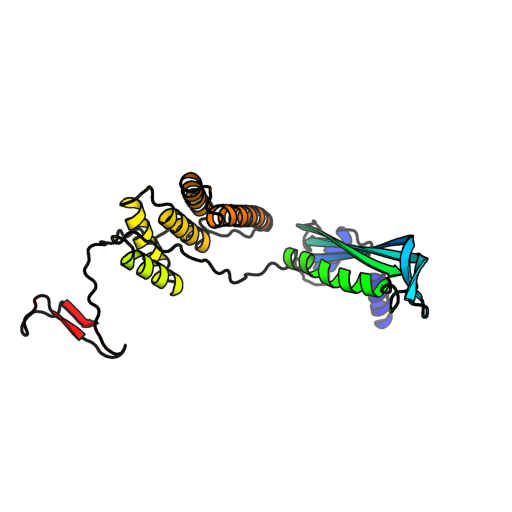 ? -16.130 -17.379 -21.355 1.00 81.88 87 GLU A N 1
ATOM 678 C CA . GLU A 1 87 ? -17.542 -17.580 -21.677 1.00 81.88 87 GLU A CA 1
ATOM 679 C C . GLU A 1 87 ? -17.974 -16.736 -22.879 1.00 81.88 87 GLU A C 1
ATOM 681 O O . GLU A 1 87 ? -18.589 -17.244 -23.817 1.00 81.88 87 GLU A O 1
ATOM 686 N N . ASN A 1 88 ? -17.635 -15.446 -22.861 1.00 82.44 88 ASN A N 1
ATOM 687 C CA . ASN A 1 88 ? -18.153 -14.467 -23.817 1.00 82.44 88 ASN A CA 1
ATOM 688 C C . ASN A 1 88 ? -17.058 -13.660 -24.539 1.00 82.44 88 ASN A C 1
ATOM 690 O O . ASN A 1 88 ? -17.373 -12.803 -25.364 1.00 82.44 88 ASN A O 1
ATOM 694 N N . GLY A 1 89 ? -15.779 -13.916 -24.244 1.00 79.31 89 GLY A N 1
ATOM 695 C CA . GLY A 1 89 ? -14.647 -13.206 -24.840 1.00 79.31 89 GLY A CA 1
ATOM 696 C C . GLY A 1 89 ? -14.502 -11.753 -24.387 1.00 79.31 89 GLY A C 1
ATOM 697 O O . GLY A 1 89 ? -13.690 -11.026 -24.952 1.00 79.31 89 GLY A O 1
ATOM 698 N N . GLN A 1 90 ? -15.271 -11.290 -23.400 1.00 79.50 90 GLN A N 1
ATOM 699 C CA . GLN A 1 90 ? -15.172 -9.915 -22.919 1.00 79.50 90 GLN A CA 1
ATOM 700 C C . GLN A 1 90 ? -13.895 -9.707 -22.109 1.00 79.50 90 GLN A C 1
ATOM 702 O O . GLN A 1 90 ? -13.457 -10.581 -21.361 1.00 79.50 90 GLN A O 1
ATOM 707 N N . ILE A 1 91 ? -13.306 -8.521 -22.246 1.00 80.12 91 ILE A N 1
ATOM 708 C CA . ILE A 1 91 ? -12.181 -8.104 -21.415 1.00 80.12 91 ILE A CA 1
ATOM 709 C C . ILE A 1 91 ? -12.740 -7.700 -20.051 1.00 80.12 91 ILE A C 1
ATOM 711 O O . ILE A 1 91 ? -13.474 -6.722 -19.947 1.00 80.12 91 ILE A O 1
ATOM 715 N N . VAL A 1 92 ? -12.387 -8.471 -19.027 1.00 81.06 92 VAL A N 1
ATOM 716 C CA . VAL A 1 92 ? -12.822 -8.284 -17.635 1.00 81.06 92 VAL A CA 1
ATOM 717 C C . VAL A 1 92 ? -11.892 -7.324 -16.895 1.00 81.06 92 VAL A C 1
ATOM 719 O O . VAL A 1 92 ? -12.317 -6.602 -16.004 1.00 81.06 92 VAL A O 1
ATOM 722 N N . GLY A 1 93 ? -10.618 -7.278 -17.284 1.00 78.31 93 GLY A N 1
ATOM 723 C CA . GLY A 1 93 ? -9.638 -6.408 -16.646 1.00 78.31 93 GLY A CA 1
ATOM 724 C C . GLY A 1 93 ? -8.443 -6.142 -17.541 1.00 78.31 93 GLY A C 1
ATOM 725 O O . GLY A 1 93 ? -8.089 -6.971 -18.383 1.00 78.31 93 GLY A O 1
ATOM 726 N N . VAL A 1 94 ? -7.818 -4.981 -17.358 1.00 83.75 94 VAL A N 1
ATOM 727 C CA . VAL A 1 94 ? -6.596 -4.574 -18.057 1.00 83.75 94 VAL A CA 1
ATOM 728 C C . VAL A 1 94 ? -5.671 -3.897 -17.063 1.00 83.75 94 VAL A C 1
ATOM 730 O O . VAL A 1 94 ? -6.081 -2.990 -16.342 1.00 83.75 94 VAL A O 1
ATOM 733 N N . LYS A 1 95 ? -4.401 -4.293 -17.076 1.00 87.25 95 LYS A N 1
ATOM 734 C CA . LYS A 1 95 ? -3.349 -3.637 -16.310 1.00 87.25 95 LYS A CA 1
ATOM 735 C C . LYS A 1 95 ? -2.163 -3.346 -17.203 1.00 87.25 95 LYS A C 1
ATOM 737 O O . LYS A 1 95 ? -1.625 -4.229 -17.867 1.00 87.25 95 LYS A O 1
ATOM 742 N N . GLU A 1 96 ? -1.751 -2.089 -17.182 1.00 88.69 96 GLU A N 1
ATOM 743 C CA . GLU A 1 96 ? -0.498 -1.628 -17.756 1.00 88.69 96 GLU A CA 1
ATOM 744 C C . GLU A 1 96 ? 0.407 -1.157 -16.620 1.00 88.69 96 GLU A C 1
ATOM 746 O O . GLU A 1 96 ? -0.029 -0.423 -15.731 1.00 88.69 96 GLU A O 1
ATOM 751 N N . ALA A 1 97 ? 1.656 -1.610 -16.641 1.00 91.94 97 ALA A N 1
ATOM 752 C CA . ALA A 1 97 ? 2.688 -1.195 -15.706 1.00 91.94 97 ALA A CA 1
ATOM 753 C C . ALA A 1 97 ? 3.972 -0.899 -16.483 1.00 91.94 97 ALA A C 1
ATOM 755 O O . ALA A 1 97 ? 4.320 -1.598 -17.439 1.00 91.94 97 ALA A O 1
ATOM 756 N N . SER A 1 98 ? 4.672 0.161 -16.089 1.00 93.69 98 SER A N 1
ATOM 757 C CA . SER A 1 98 ? 5.877 0.616 -16.775 1.00 93.69 98 SER A CA 1
ATOM 758 C C . SER A 1 98 ? 6.907 1.107 -15.770 1.00 93.69 98 SER A C 1
ATOM 760 O O . SER A 1 98 ? 6.575 1.849 -14.845 1.00 93.69 98 SER A O 1
ATOM 762 N N . ARG A 1 99 ? 8.166 0.705 -15.951 1.00 96.12 99 ARG A N 1
ATOM 763 C CA . ARG A 1 99 ? 9.302 1.207 -15.167 1.00 96.12 99 ARG A CA 1
ATOM 764 C C . ARG A 1 99 ? 10.482 1.487 -16.070 1.00 96.12 99 ARG A C 1
ATOM 766 O O . ARG A 1 99 ? 10.688 0.815 -17.079 1.00 96.12 99 ARG A O 1
ATOM 773 N N . SER A 1 100 ? 11.286 2.456 -15.658 1.00 96.25 100 SER A N 1
ATOM 774 C CA . SER A 1 100 ? 12.551 2.771 -16.296 1.00 96.25 100 SER A CA 1
ATOM 775 C C . SER A 1 100 ? 13.701 2.703 -15.303 1.00 96.25 100 SER A C 1
ATOM 777 O O . SER A 1 100 ? 13.529 2.921 -14.103 1.00 96.25 100 SER A O 1
ATOM 779 N N . ASN A 1 101 ? 14.880 2.380 -15.818 1.00 96.88 101 ASN A N 1
ATOM 780 C CA . ASN A 1 101 ? 16.134 2.459 -15.090 1.00 96.88 101 ASN A CA 1
ATOM 781 C C . ASN A 1 101 ? 17.200 3.080 -15.993 1.00 96.88 101 ASN A C 1
ATOM 783 O O . ASN A 1 101 ? 17.180 2.891 -17.212 1.00 96.88 101 ASN A O 1
ATOM 787 N N . THR A 1 102 ? 18.135 3.798 -15.384 1.00 97.25 102 THR A N 1
ATOM 788 C CA . THR A 1 102 ? 19.243 4.448 -16.077 1.00 97.25 102 THR A CA 1
ATOM 789 C C . THR A 1 102 ? 20.557 4.000 -15.458 1.00 97.25 102 THR A C 1
ATOM 791 O O . THR A 1 102 ? 20.729 4.088 -14.246 1.00 97.25 102 THR A O 1
ATOM 794 N N . ASP A 1 103 ? 21.496 3.570 -16.296 1.00 96.94 103 ASP A N 1
ATOM 795 C CA . ASP A 1 103 ? 22.878 3.301 -15.906 1.00 96.94 103 ASP A CA 1
ATOM 796 C C . ASP A 1 103 ? 23.830 4.190 -16.709 1.00 96.94 103 ASP A C 1
ATOM 798 O O . ASP A 1 103 ? 23.614 4.465 -17.891 1.00 96.94 103 ASP A O 1
ATOM 802 N N . LYS A 1 104 ? 24.896 4.656 -16.065 1.00 95.94 104 LYS A N 1
ATOM 803 C CA . LYS A 1 104 ? 25.862 5.586 -16.646 1.00 95.94 104 LYS A CA 1
ATOM 804 C C . LYS A 1 104 ? 27.276 5.144 -16.306 1.00 95.94 104 LYS A C 1
ATOM 806 O O . LYS A 1 104 ? 27.619 4.974 -15.137 1.00 95.94 104 LYS A O 1
ATOM 811 N N . LYS A 1 105 ? 28.133 5.080 -17.327 1.00 95.38 105 LYS A N 1
ATOM 812 C CA . LYS A 1 105 ? 29.579 4.882 -17.167 1.00 95.38 105 LYS A CA 1
ATOM 813 C C . LYS A 1 105 ? 30.366 5.803 -18.077 1.00 95.38 105 LYS A C 1
ATOM 815 O O . LYS A 1 105 ? 30.014 6.017 -19.237 1.00 95.38 105 LYS A O 1
ATOM 820 N N . CYS A 1 106 ? 31.462 6.320 -17.547 1.00 93.00 106 CYS A N 1
ATOM 821 C CA . CYS A 1 106 ? 32.472 7.033 -18.307 1.00 93.00 106 CYS A CA 1
ATOM 822 C C . CYS A 1 106 ? 33.705 6.151 -18.512 1.00 93.00 106 CYS A C 1
ATOM 824 O O . CYS A 1 106 ? 33.952 5.236 -17.738 1.00 93.00 106 CYS A O 1
ATOM 826 N N . GLU A 1 107 ? 34.522 6.450 -19.522 1.00 88.69 107 GLU A N 1
ATOM 827 C CA . GLU A 1 107 ? 35.744 5.681 -19.842 1.00 88.69 107 GLU A CA 1
ATOM 828 C C . GLU A 1 107 ? 36.721 5.559 -18.654 1.00 88.69 107 GLU A C 1
ATOM 830 O O . GLU A 1 107 ? 37.487 4.607 -18.560 1.00 88.69 107 GLU A O 1
ATOM 835 N N . ALA A 1 108 ? 36.690 6.522 -17.728 1.00 82.88 108 ALA A N 1
ATOM 836 C CA . ALA A 1 108 ? 37.508 6.510 -16.518 1.00 82.88 108 ALA A CA 1
ATOM 837 C C . ALA A 1 108 ? 36.898 5.720 -15.341 1.00 82.88 108 ALA A C 1
ATOM 839 O O . ALA A 1 108 ? 37.515 5.675 -14.277 1.00 82.88 108 ALA A O 1
ATOM 840 N N . ASP A 1 109 ? 35.699 5.155 -15.496 1.00 87.31 109 ASP A N 1
ATOM 841 C CA . ASP A 1 109 ? 35.045 4.320 -14.487 1.00 87.31 109 ASP A CA 1
ATOM 842 C C . ASP A 1 109 ? 35.425 2.846 -14.657 1.00 87.31 109 ASP A C 1
ATOM 844 O O . ASP A 1 109 ? 35.753 2.383 -15.747 1.00 87.31 109 ASP A O 1
ATOM 848 N N . ILE A 1 110 ? 35.362 2.087 -13.562 1.00 83.25 110 ILE A N 1
ATOM 849 C CA . ILE A 1 110 ? 35.541 0.634 -13.611 1.00 83.25 110 ILE A CA 1
ATOM 850 C C . ILE A 1 110 ? 34.253 -0.010 -14.142 1.00 83.25 110 ILE A C 1
ATOM 852 O O . ILE A 1 110 ? 33.152 0.244 -13.633 1.00 83.25 110 ILE A O 1
ATOM 856 N N . GLY A 1 111 ? 34.421 -0.898 -15.123 1.00 86.44 111 GLY A N 1
ATOM 857 C CA . GLY A 1 111 ? 33.342 -1.662 -15.742 1.00 86.44 111 GLY A CA 1
ATOM 858 C C . GLY A 1 111 ? 32.676 -0.942 -16.915 1.00 86.44 111 GLY A C 1
ATOM 859 O O . GLY A 1 111 ? 33.010 0.189 -17.253 1.00 86.44 111 GLY A O 1
ATOM 860 N N . ASN A 1 112 ? 31.720 -1.626 -17.539 1.00 89.69 112 ASN A N 1
ATOM 861 C CA . ASN A 1 112 ? 30.932 -1.100 -18.652 1.00 89.69 112 ASN A CA 1
ATOM 862 C C . ASN A 1 112 ? 29.523 -0.734 -18.186 1.00 89.69 112 ASN A C 1
ATOM 864 O O . ASN A 1 112 ? 29.089 -1.176 -17.121 1.00 89.69 112 ASN A O 1
ATOM 868 N N . VAL A 1 113 ? 28.816 0.063 -18.993 1.00 92.94 113 VAL A N 1
ATOM 869 C CA . VAL A 1 113 ? 27.368 0.238 -18.819 1.00 92.94 113 VAL A CA 1
ATOM 870 C C . VAL A 1 113 ? 26.716 -1.137 -18.898 1.00 92.94 113 VAL A C 1
ATOM 872 O O . VAL A 1 113 ? 27.088 -1.952 -19.750 1.00 92.94 113 VAL A O 1
ATOM 875 N N . THR A 1 114 ? 25.756 -1.379 -18.016 1.00 95.12 114 THR A N 1
ATOM 876 C CA . THR A 1 114 ? 25.016 -2.634 -17.935 1.00 95.12 114 THR A CA 1
ATOM 877 C C . THR A 1 114 ? 24.446 -3.001 -19.317 1.00 95.12 114 THR A C 1
ATOM 879 O O . THR A 1 114 ? 23.910 -2.135 -20.030 1.00 95.12 114 THR A O 1
ATOM 882 N N . PRO A 1 115 ? 24.597 -4.264 -19.764 1.00 95.75 115 PRO A N 1
ATOM 883 C CA . PRO A 1 115 ? 24.030 -4.717 -21.027 1.00 95.75 115 PRO A CA 1
ATOM 884 C C . PRO A 1 115 ? 22.523 -4.464 -21.092 1.00 95.75 115 PRO A C 1
ATOM 886 O O . PRO A 1 115 ? 21.819 -4.618 -20.097 1.00 95.75 115 PRO A O 1
ATOM 889 N N . LEU A 1 116 ? 22.037 -4.097 -22.280 1.00 94.94 116 LEU A N 1
ATOM 890 C CA . LEU A 1 116 ? 20.627 -3.782 -22.516 1.00 94.94 116 LEU A CA 1
ATOM 891 C C . LEU A 1 116 ? 19.697 -4.902 -22.033 1.00 94.94 116 LEU A C 1
ATOM 893 O O . LEU A 1 116 ? 18.777 -4.622 -21.274 1.00 94.94 116 LEU A O 1
ATOM 897 N N . GLU A 1 117 ? 19.977 -6.148 -22.422 1.00 95.19 117 GLU A N 1
ATOM 898 C CA . GLU A 1 117 ? 19.138 -7.298 -22.057 1.00 95.19 117 GLU A CA 1
ATOM 899 C C . GLU A 1 117 ? 19.117 -7.542 -20.549 1.00 95.19 117 GLU A C 1
ATOM 901 O O . GLU A 1 117 ? 18.064 -7.801 -19.986 1.00 95.19 117 GLU A O 1
ATOM 906 N N . GLN A 1 118 ? 20.248 -7.354 -19.862 1.00 95.94 118 GLN A N 1
ATOM 907 C CA . GLN A 1 118 ? 20.288 -7.486 -18.407 1.00 95.94 118 GLN A CA 1
ATOM 908 C C . GLN A 1 118 ? 19.427 -6.412 -17.726 1.00 95.94 118 GLN A C 1
ATOM 910 O O . GLN A 1 118 ? 18.633 -6.725 -16.844 1.00 95.94 118 GLN A O 1
ATOM 915 N N . MET A 1 119 ? 19.528 -5.151 -18.167 1.00 96.56 119 MET A N 1
ATOM 916 C CA . MET A 1 119 ? 18.670 -4.078 -17.649 1.00 96.56 119 MET A CA 1
ATOM 917 C C . MET A 1 119 ? 17.186 -4.343 -17.936 1.00 96.56 119 MET A C 1
ATOM 919 O O . MET A 1 119 ? 16.342 -4.051 -17.088 1.00 96.56 119 MET A O 1
ATOM 923 N N . ALA A 1 120 ? 16.867 -4.862 -19.126 1.00 96.00 120 ALA A N 1
ATOM 924 C CA . ALA A 1 120 ? 15.505 -5.193 -19.523 1.00 96.00 120 ALA A CA 1
ATOM 925 C C . ALA A 1 120 ? 14.939 -6.352 -18.688 1.00 96.00 120 ALA A C 1
ATOM 927 O O . ALA A 1 120 ? 13.821 -6.230 -18.197 1.00 96.00 120 ALA A O 1
ATOM 928 N N . ASP A 1 121 ? 15.708 -7.418 -18.459 1.00 94.94 121 ASP A N 1
ATOM 929 C CA . ASP A 1 121 ? 15.305 -8.568 -17.642 1.00 94.94 121 ASP A CA 1
ATOM 930 C C . ASP A 1 121 ? 15.064 -8.182 -16.177 1.00 94.94 121 ASP A C 1
ATOM 932 O O . ASP A 1 121 ? 14.045 -8.558 -15.587 1.00 94.94 121 ASP A O 1
ATOM 936 N N . ASP A 1 122 ? 15.970 -7.396 -15.589 1.00 94.06 122 ASP A N 1
ATOM 937 C CA . ASP A 1 122 ? 15.845 -6.926 -14.207 1.00 94.06 122 ASP A CA 1
ATOM 938 C C . ASP A 1 122 ? 14.591 -6.052 -14.037 1.00 94.06 122 ASP A C 1
ATOM 940 O O . ASP A 1 122 ? 13.799 -6.232 -13.103 1.00 94.06 122 ASP A O 1
ATOM 944 N N . LEU A 1 123 ? 14.359 -5.138 -14.985 1.00 95.50 123 LEU A N 1
ATOM 945 C CA . LEU A 1 123 ? 13.151 -4.319 -15.022 1.00 95.50 123 LEU A CA 1
ATOM 946 C C . LEU A 1 123 ? 11.892 -5.156 -15.270 1.00 95.50 123 LEU A C 1
ATOM 948 O O . LEU A 1 123 ? 10.880 -4.917 -14.615 1.00 95.50 123 LEU A O 1
ATOM 952 N N . ALA A 1 124 ? 11.932 -6.147 -16.163 1.00 93.75 124 ALA A N 1
ATOM 953 C CA . ALA A 1 124 ? 10.792 -7.011 -16.454 1.00 93.75 124 ALA A CA 1
ATOM 954 C C . ALA A 1 124 ? 10.352 -7.789 -15.210 1.00 93.75 124 ALA A C 1
ATOM 956 O O . ALA A 1 124 ? 9.156 -7.827 -14.912 1.00 93.75 124 ALA A O 1
ATOM 957 N N . ARG A 1 125 ? 11.295 -8.330 -14.425 1.00 91.25 125 ARG A N 1
ATOM 958 C CA . ARG A 1 125 ? 10.993 -8.972 -13.131 1.00 91.25 125 ARG A CA 1
ATOM 959 C C . ARG A 1 125 ? 10.344 -7.997 -12.153 1.00 91.25 125 ARG A C 1
ATOM 961 O O . ARG A 1 125 ? 9.358 -8.343 -11.511 1.00 91.25 125 ARG A O 1
ATOM 968 N N . SER A 1 126 ? 10.865 -6.773 -12.070 1.00 90.56 126 SER A N 1
ATOM 969 C CA . SER A 1 126 ? 10.325 -5.740 -11.182 1.00 90.56 126 SER A CA 1
ATOM 970 C C . SER A 1 126 ? 8.905 -5.303 -11.568 1.00 90.56 126 SER A C 1
ATOM 972 O O . SER A 1 126 ? 8.044 -5.192 -10.698 1.00 90.56 126 SER A O 1
ATOM 974 N N . VAL A 1 127 ? 8.642 -5.080 -12.859 1.00 93.50 127 VAL A N 1
ATOM 975 C CA . VAL A 1 127 ? 7.323 -4.663 -13.367 1.00 93.50 127 VAL A CA 1
ATOM 976 C C . VAL A 1 127 ? 6.299 -5.795 -13.267 1.00 93.50 127 VAL A C 1
ATOM 978 O O . VAL A 1 127 ? 5.131 -5.535 -12.985 1.00 93.50 127 VAL A O 1
ATOM 981 N N . SER A 1 128 ? 6.724 -7.048 -13.453 1.00 88.12 128 SER A N 1
ATOM 982 C CA . SER A 1 128 ? 5.823 -8.208 -13.424 1.00 88.12 128 SER A CA 1
ATOM 983 C C . SER A 1 128 ? 5.072 -8.340 -12.100 1.00 88.12 128 SER A C 1
ATOM 985 O O . SER A 1 128 ? 3.899 -8.694 -12.121 1.00 88.12 128 SER A O 1
ATOM 987 N N . ASN A 1 129 ? 5.693 -7.995 -10.968 1.00 87.50 129 ASN A N 1
ATOM 988 C CA . ASN A 1 129 ? 5.036 -8.060 -9.659 1.00 87.50 129 ASN A CA 1
ATOM 989 C C . ASN A 1 129 ? 3.776 -7.185 -9.591 1.00 87.50 129 ASN A C 1
ATOM 991 O O . ASN A 1 129 ? 2.750 -7.637 -9.101 1.00 87.50 129 ASN A O 1
ATOM 995 N N . GLU A 1 130 ? 3.814 -5.976 -10.159 1.00 87.50 130 GLU A N 1
ATOM 996 C CA . GLU A 1 130 ? 2.659 -5.066 -10.157 1.00 87.50 130 GLU A CA 1
ATOM 997 C C . GLU A 1 130 ? 1.492 -5.610 -10.994 1.00 87.50 130 GLU A C 1
ATOM 999 O O . GLU A 1 130 ? 0.321 -5.401 -10.680 1.00 87.50 130 GLU A O 1
ATOM 1004 N N . VAL A 1 131 ? 1.811 -6.323 -12.073 1.00 89.88 131 VAL A N 1
ATOM 1005 C CA . VAL A 1 131 ? 0.810 -6.969 -12.922 1.00 89.88 131 VAL A CA 1
ATOM 1006 C C . VAL A 1 131 ? 0.239 -8.206 -12.232 1.00 89.88 131 VAL A C 1
ATOM 1008 O O . VAL A 1 131 ? -0.971 -8.407 -12.255 1.00 89.88 131 VAL A O 1
ATOM 1011 N N . VAL A 1 132 ? 1.083 -9.006 -11.577 1.00 88.75 132 VAL A N 1
ATOM 1012 C CA . VAL A 1 132 ? 0.651 -10.175 -10.798 1.00 88.75 132 VAL A CA 1
ATOM 1013 C C . VAL A 1 132 ? -0.258 -9.761 -9.644 1.00 88.75 132 VAL A C 1
ATOM 1015 O O . VAL A 1 132 ? -1.298 -10.385 -9.469 1.00 88.75 132 VAL A O 1
ATOM 1018 N N . ASP A 1 133 ? 0.071 -8.692 -8.916 1.00 85.94 133 ASP A N 1
ATOM 1019 C CA . ASP A 1 133 ? -0.751 -8.197 -7.804 1.00 85.94 133 ASP A CA 1
ATOM 1020 C C . ASP A 1 133 ? -2.159 -7.767 -8.262 1.00 85.94 133 ASP A C 1
ATOM 1022 O O . ASP A 1 133 ? -3.127 -7.945 -7.527 1.00 85.94 133 ASP A O 1
ATOM 1026 N N . TYR A 1 134 ? -2.295 -7.254 -9.492 1.00 84.88 134 TYR A N 1
ATOM 1027 C CA . TYR A 1 134 ? -3.600 -6.951 -10.090 1.00 84.88 134 TYR A CA 1
ATOM 1028 C C . TYR A 1 134 ? -4.364 -8.214 -10.516 1.00 84.88 134 TYR A C 1
ATOM 1030 O O . TYR A 1 134 ? -5.570 -8.310 -10.310 1.00 84.88 134 TYR A O 1
ATOM 1038 N N . LEU A 1 135 ? -3.676 -9.175 -11.140 1.00 83.62 135 LEU A N 1
ATOM 1039 C CA . LEU A 1 135 ? -4.299 -10.383 -11.696 1.00 83.62 135 LEU A CA 1
ATOM 1040 C C . LEU A 1 135 ? -4.680 -11.415 -10.628 1.00 83.62 135 LEU A C 1
ATOM 1042 O O . LEU A 1 135 ? -5.639 -12.161 -10.808 1.00 83.62 135 LEU A O 1
ATOM 1046 N N . ALA A 1 136 ? -3.895 -11.497 -9.558 1.00 83.06 136 ALA A N 1
ATOM 1047 C CA . ALA A 1 136 ? -4.023 -12.482 -8.496 1.00 83.06 136 ALA A CA 1
ATOM 1048 C C . ALA A 1 136 ? -3.928 -11.778 -7.134 1.00 83.06 136 ALA A C 1
ATOM 1050 O O . ALA A 1 136 ? -2.904 -11.879 -6.445 1.00 83.06 136 ALA A O 1
ATOM 1051 N N . PRO A 1 137 ? -4.980 -11.038 -6.744 1.00 79.50 137 PRO A N 1
ATOM 1052 C CA . PRO A 1 137 ? -5.001 -10.369 -5.459 1.00 79.50 137 PRO A CA 1
ATOM 1053 C C . PRO A 1 137 ? -4.948 -11.387 -4.318 1.00 79.50 137 PRO A C 1
ATOM 1055 O O . PRO A 1 137 ? -5.495 -12.488 -4.409 1.00 79.50 137 PRO A O 1
ATOM 1058 N N . ARG A 1 138 ? -4.267 -11.019 -3.232 1.00 82.12 138 ARG A N 1
ATOM 1059 C CA . ARG A 1 138 ? -4.079 -11.872 -2.054 1.00 82.12 138 ARG A CA 1
ATOM 1060 C C . ARG A 1 138 ? -4.382 -11.102 -0.782 1.00 82.12 138 ARG A C 1
ATOM 1062 O O . ARG A 1 138 ? -4.120 -9.904 -0.702 1.00 82.12 138 ARG A O 1
ATOM 1069 N N . PHE A 1 139 ? -4.847 -11.820 0.231 1.00 80.25 139 PHE A N 1
ATOM 1070 C CA . PHE A 1 139 ? -4.886 -11.286 1.584 1.00 80.25 139 PHE A CA 1
ATOM 1071 C C . PHE A 1 139 ? -3.461 -11.152 2.119 1.00 80.25 139 PHE A C 1
ATOM 1073 O O . PHE A 1 139 ? -2.632 -12.052 1.960 1.00 80.25 139 PHE A O 1
ATOM 1080 N N . VAL A 1 140 ? -3.179 -10.010 2.735 1.00 82.88 140 VAL A N 1
ATOM 1081 C CA . VAL A 1 140 ? -1.924 -9.736 3.432 1.00 82.88 140 VAL A CA 1
ATOM 1082 C C . VAL A 1 140 ? -2.246 -9.408 4.879 1.00 82.88 140 VAL A C 1
ATOM 1084 O O . VAL A 1 140 ? -3.270 -8.790 5.161 1.00 82.88 140 VAL A O 1
ATOM 1087 N N . LEU A 1 141 ? -1.382 -9.849 5.791 1.00 85.38 141 LEU A N 1
ATOM 1088 C CA . LEU A 1 141 ? -1.471 -9.435 7.183 1.00 85.38 141 LEU A CA 1
ATOM 1089 C C . LEU A 1 141 ? -1.069 -7.964 7.271 1.00 85.38 141 LEU A C 1
ATOM 1091 O O . LEU A 1 141 ? -0.028 -7.568 6.742 1.00 85.38 141 LEU A O 1
ATOM 1095 N N . GLU A 1 142 ? -1.913 -7.176 7.921 1.00 87.25 142 GLU A N 1
ATOM 1096 C CA . GLU A 1 142 ? -1.701 -5.758 8.170 1.00 87.25 142 GLU A CA 1
ATOM 1097 C C . GLU A 1 142 ? -1.689 -5.537 9.683 1.00 87.25 142 GLU A C 1
ATOM 1099 O O . GLU A 1 142 ? -2.535 -6.067 10.401 1.00 87.25 142 GLU A O 1
ATOM 1104 N N . GLU A 1 143 ? -0.696 -4.794 10.162 1.00 90.62 143 GLU A N 1
ATOM 1105 C CA . GLU A 1 143 ? -0.529 -4.473 11.576 1.00 90.62 143 GLU A CA 1
ATOM 1106 C C . GLU A 1 143 ? -1.012 -3.043 11.830 1.00 90.62 143 GLU A C 1
ATOM 1108 O O . GLU A 1 143 ? -0.686 -2.120 11.075 1.00 90.62 143 GLU A O 1
ATOM 1113 N N . PHE A 1 144 ? -1.783 -2.863 12.900 1.00 93.25 144 PHE A N 1
ATOM 1114 C CA . PHE A 1 144 ? -2.326 -1.573 13.306 1.00 93.25 144 PHE A CA 1
ATOM 1115 C C . PHE A 1 144 ? -1.797 -1.204 14.687 1.00 93.25 144 PHE A C 1
ATOM 1117 O O . PHE A 1 144 ? -1.859 -1.998 15.618 1.00 93.25 144 PHE A O 1
ATOM 1124 N N . GLU A 1 145 ? -1.301 0.023 14.822 1.00 93.75 145 GLU A N 1
ATOM 1125 C CA . GLU A 1 145 ? -0.800 0.541 16.093 1.00 93.75 145 GLU A CA 1
ATOM 1126 C C . GLU A 1 145 ? -1.864 1.424 16.748 1.00 93.75 145 GLU A C 1
ATOM 1128 O O . GLU A 1 145 ? -2.212 2.484 16.214 1.00 93.75 145 GLU A O 1
ATOM 1133 N N . PHE A 1 146 ? -2.344 1.004 17.918 1.00 95.06 146 PHE A N 1
ATOM 1134 C CA . PHE A 1 146 ? -3.272 1.778 18.738 1.00 95.06 146 PHE A CA 1
ATOM 1135 C C . PHE A 1 146 ? -2.558 2.962 19.411 1.00 95.06 146 PHE A C 1
ATOM 1137 O O . PHE A 1 146 ? -1.400 2.894 19.830 1.00 95.06 146 PHE A O 1
ATOM 1144 N N . GLU A 1 147 ? -3.257 4.086 19.537 1.00 95.25 147 GLU A N 1
ATOM 1145 C CA . GLU A 1 147 ? -2.818 5.215 20.352 1.00 95.25 147 GLU A CA 1
ATOM 1146 C C . GLU A 1 147 ? -2.970 4.903 21.841 1.00 95.25 147 GLU A C 1
ATOM 1148 O O . GLU A 1 147 ? -4.044 4.519 22.306 1.00 95.25 147 GLU A O 1
ATOM 1153 N N . LYS A 1 148 ? -1.917 5.181 22.616 1.00 92.94 148 LYS A N 1
ATOM 1154 C CA . LYS A 1 148 ? -1.961 5.062 24.077 1.00 92.94 148 LYS A CA 1
ATOM 1155 C C . LYS A 1 148 ? -2.713 6.226 24.700 1.00 92.94 148 LYS 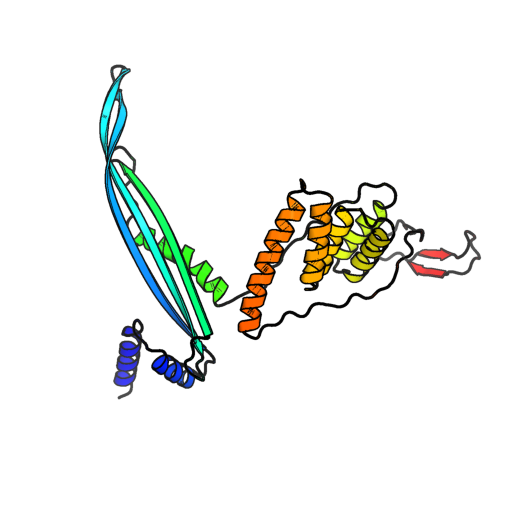A C 1
ATOM 1157 O O . LYS A 1 148 ? -2.319 7.393 24.527 1.00 92.94 148 LYS A O 1
ATOM 1162 N N . LEU A 1 149 ? -3.741 5.929 25.486 1.00 91.38 149 LEU A N 1
ATOM 1163 C CA . LEU A 1 149 ? -4.455 6.929 26.273 1.00 91.38 149 LEU A CA 1
ATOM 1164 C C . LEU A 1 149 ? -3.550 7.381 27.430 1.00 91.38 149 LEU A C 1
ATOM 1166 O O . LEU A 1 149 ? -2.964 6.570 28.133 1.00 91.38 149 LEU A O 1
ATOM 1170 N N . LYS A 1 150 ? -3.334 8.696 27.562 1.00 79.38 150 LYS A N 1
ATOM 1171 C CA . LYS A 1 150 ? -2.427 9.275 28.579 1.00 79.38 150 LYS A CA 1
ATOM 1172 C C . LYS A 1 150 ? -3.166 9.968 29.723 1.00 79.38 150 LYS A C 1
ATOM 1174 O O . LYS A 1 150 ? -2.509 10.440 30.641 1.00 79.38 150 LYS A O 1
ATOM 1179 N N . ALA A 1 151 ? -4.485 10.105 29.619 1.00 73.56 151 ALA A N 1
ATOM 1180 C CA . ALA A 1 151 ? -5.290 10.616 30.716 1.00 73.56 151 ALA A CA 1
ATOM 1181 C C . ALA A 1 151 ? -5.354 9.528 31.790 1.00 73.56 151 ALA A C 1
ATOM 1183 O O . ALA A 1 151 ? -5.669 8.388 31.447 1.00 73.56 151 ALA A O 1
ATOM 1184 N N . ASP A 1 152 ? -5.038 9.876 33.040 1.00 69.31 152 ASP A N 1
ATOM 1185 C CA . ASP A 1 152 ? -5.004 8.916 34.151 1.00 69.31 152 ASP A CA 1
ATOM 1186 C C . ASP A 1 152 ? -6.334 8.151 34.272 1.00 69.31 152 ASP A C 1
ATOM 1188 O O . ASP A 1 152 ? -6.318 6.948 34.505 1.00 69.31 152 ASP A O 1
ATOM 1192 N N . ASP A 1 153 ? -7.462 8.807 33.979 1.00 80.75 153 ASP A N 1
ATOM 1193 C CA . ASP A 1 153 ? -8.806 8.226 34.097 1.00 80.75 153 ASP A CA 1
ATOM 1194 C C . ASP A 1 153 ? -9.093 7.087 33.097 1.00 80.75 153 ASP A C 1
ATOM 1196 O O . ASP A 1 153 ? -9.932 6.233 33.368 1.00 80.75 153 ASP A O 1
ATOM 1200 N N . PHE A 1 154 ? -8.396 7.039 31.953 1.00 89.44 154 PHE A N 1
ATOM 1201 C CA . PHE A 1 154 ? -8.657 6.051 30.889 1.00 89.44 154 PHE A CA 1
ATOM 1202 C C . PHE A 1 154 ? -7.440 5.227 30.481 1.00 89.44 154 PHE A C 1
ATOM 1204 O O . PHE A 1 154 ? -7.518 4.439 29.538 1.00 89.44 154 PHE A O 1
ATOM 1211 N N . LYS A 1 155 ? -6.295 5.432 31.131 1.00 90.94 155 LYS A N 1
ATOM 1212 C CA . LYS A 1 155 ? -5.048 4.780 30.736 1.00 90.94 155 LYS A CA 1
ATOM 1213 C C . LYS A 1 155 ? -5.159 3.257 30.842 1.00 90.94 155 LYS A C 1
ATOM 1215 O O . LYS A 1 155 ? -4.955 2.582 29.841 1.00 90.94 155 LYS A O 1
ATOM 1220 N N . ASP A 1 156 ? -5.522 2.748 32.017 1.00 90.31 156 ASP A N 1
ATOM 1221 C CA . ASP A 1 156 ? -5.512 1.306 32.289 1.00 90.31 156 ASP A CA 1
ATOM 1222 C C . ASP A 1 156 ? -6.579 0.577 31.452 1.00 90.31 156 ASP A C 1
ATOM 1224 O O . ASP A 1 156 ? -6.270 -0.372 30.739 1.00 90.31 156 ASP A O 1
ATOM 1228 N N . VAL A 1 157 ? -7.809 1.103 31.408 1.00 91.56 157 VAL A N 1
ATOM 1229 C CA . VAL A 1 157 ? -8.880 0.548 30.556 1.00 91.56 157 VAL A CA 1
ATOM 1230 C C . VAL A 1 157 ? -8.567 0.652 29.058 1.00 91.56 157 VAL A C 1
ATOM 1232 O O . VAL A 1 157 ? -8.985 -0.196 28.274 1.00 91.56 157 VAL A O 1
ATOM 1235 N N . GLY A 1 158 ? -7.828 1.682 28.640 1.00 94.19 158 GLY A N 1
ATOM 1236 C CA . GLY A 1 158 ? -7.383 1.846 27.260 1.00 94.19 158 GLY A CA 1
ATOM 1237 C C . GLY A 1 158 ? -6.299 0.848 26.855 1.00 94.19 158 GLY A C 1
ATOM 1238 O O . GLY A 1 158 ? -6.314 0.395 25.709 1.00 94.19 158 GLY A O 1
ATOM 1239 N N . ASP A 1 159 ? -5.389 0.518 27.776 1.00 94.19 159 ASP A N 1
ATOM 1240 C CA . ASP A 1 159 ? -4.366 -0.517 27.598 1.00 94.19 159 ASP A CA 1
ATOM 1241 C C . ASP A 1 159 ? -5.024 -1.915 27.563 1.00 94.19 159 ASP A C 1
ATOM 1243 O O . ASP A 1 159 ? -4.740 -2.690 26.651 1.00 94.19 159 ASP A O 1
ATOM 1247 N N . ASP A 1 160 ? -5.998 -2.190 28.441 1.00 93.19 160 ASP A N 1
ATOM 1248 C CA . ASP A 1 160 ? -6.791 -3.432 28.417 1.00 93.19 160 ASP A CA 1
ATOM 1249 C C . ASP A 1 160 ? -7.530 -3.625 27.081 1.00 93.19 160 ASP A C 1
ATOM 1251 O O . ASP A 1 160 ? -7.565 -4.721 26.522 1.00 93.19 160 ASP A O 1
ATOM 1255 N N . ALA A 1 161 ? -8.133 -2.557 26.547 1.00 95.19 161 ALA A N 1
ATOM 1256 C CA . ALA A 1 161 ? -8.825 -2.606 25.261 1.00 95.19 161 ALA A CA 1
ATOM 1257 C C . ALA A 1 161 ? -7.866 -2.879 24.093 1.00 95.19 161 ALA A C 1
ATOM 1259 O O . ALA A 1 161 ? -8.234 -3.573 23.144 1.00 95.19 161 ALA A O 1
ATOM 1260 N N . ALA A 1 162 ? -6.638 -2.355 24.155 1.00 96.31 162 ALA A N 1
ATOM 1261 C CA . ALA A 1 162 ? -5.613 -2.659 23.164 1.00 96.31 162 ALA A CA 1
ATOM 1262 C C . ALA A 1 162 ? -5.195 -4.139 23.240 1.00 96.31 162 ALA A C 1
ATOM 1264 O O . ALA A 1 162 ? -5.134 -4.800 22.206 1.00 96.31 162 ALA A O 1
ATOM 1265 N N . GLU A 1 163 ? -5.007 -4.688 24.444 1.00 95.75 163 GLU A N 1
ATOM 1266 C CA . GLU A 1 163 ? -4.698 -6.112 24.645 1.00 95.75 163 GLU A CA 1
ATOM 1267 C C . GLU A 1 163 ? -5.836 -7.030 24.162 1.00 95.75 163 GLU A C 1
ATOM 1269 O O . GLU A 1 163 ? -5.589 -8.067 23.542 1.00 95.75 163 GLU A O 1
ATOM 1274 N N . MET A 1 164 ? -7.098 -6.647 24.384 1.00 95.06 164 MET A N 1
ATOM 1275 C CA . MET A 1 164 ? -8.251 -7.362 23.822 1.00 95.06 164 MET A CA 1
ATOM 1276 C C . MET A 1 164 ? -8.180 -7.413 22.292 1.00 95.06 164 MET A C 1
ATOM 1278 O O . MET A 1 164 ? -8.323 -8.489 21.708 1.00 95.06 164 MET A O 1
ATOM 1282 N N . ALA A 1 165 ? -7.896 -6.280 21.640 1.00 94.81 165 ALA A N 1
ATOM 1283 C CA . ALA A 1 165 ? -7.757 -6.221 20.187 1.00 94.81 165 ALA A CA 1
ATOM 1284 C C . ALA A 1 165 ? -6.582 -7.076 19.676 1.00 94.81 165 ALA A C 1
ATOM 1286 O O . ALA A 1 165 ? -6.741 -7.793 18.686 1.00 94.81 165 ALA A O 1
ATOM 1287 N N . GLU A 1 166 ? -5.432 -7.056 20.361 1.00 93.31 166 GLU A N 1
ATOM 1288 C CA . GLU A 1 166 ? -4.273 -7.910 20.050 1.00 93.31 166 GLU A CA 1
ATOM 1289 C C . GLU A 1 166 ? -4.617 -9.408 20.138 1.00 93.31 166 GLU A C 1
ATOM 1291 O O . GLU A 1 166 ? -4.179 -10.201 19.304 1.00 93.31 166 GLU A O 1
ATOM 1296 N N . ASN A 1 167 ? -5.473 -9.788 21.091 1.00 93.88 167 ASN A N 1
ATOM 1297 C CA . ASN A 1 167 ? -5.985 -11.149 21.265 1.00 93.88 167 ASN A CA 1
ATOM 1298 C C . ASN A 1 167 ? -7.199 -11.484 20.371 1.00 93.88 167 ASN A C 1
ATOM 1300 O O . ASN A 1 167 ? -7.834 -12.524 20.560 1.00 93.88 167 ASN A O 1
ATOM 1304 N N . LEU A 1 168 ? -7.507 -10.639 19.379 1.00 90.88 168 LEU A N 1
ATOM 1305 C CA . LEU A 1 168 ? -8.632 -10.761 18.439 1.00 90.88 168 LEU A CA 1
ATOM 1306 C C . LEU A 1 168 ? -10.032 -10.617 19.067 1.00 90.88 168 LEU A C 1
ATOM 1308 O O . LEU A 1 168 ? -11.032 -10.841 18.379 1.00 90.88 168 LEU A O 1
ATOM 1312 N N . ASP A 1 169 ? -10.134 -10.177 20.323 1.00 94.06 169 ASP A N 1
ATOM 1313 C CA . ASP A 1 169 ? -11.393 -9.740 20.938 1.00 94.06 169 ASP A CA 1
ATOM 1314 C C . ASP A 1 169 ? -11.708 -8.288 20.546 1.00 94.06 169 ASP A C 1
ATOM 1316 O O . ASP A 1 169 ? -11.666 -7.343 21.338 1.00 94.06 169 ASP A O 1
ATOM 1320 N N . VAL A 1 170 ? -12.009 -8.105 19.260 1.00 93.50 170 VAL A N 1
ATOM 1321 C CA . VAL A 1 170 ? -12.330 -6.787 18.700 1.00 93.50 170 VAL A CA 1
ATOM 1322 C C . VAL A 1 170 ? -13.651 -6.229 19.237 1.00 93.50 170 VAL A C 1
ATOM 1324 O O . VAL A 1 170 ? -13.799 -5.012 19.305 1.00 93.50 170 VAL A O 1
ATOM 1327 N N . ASP A 1 171 ? -14.599 -7.081 19.648 1.00 93.06 171 ASP A N 1
ATOM 1328 C CA . ASP A 1 171 ? -15.870 -6.634 20.234 1.00 93.06 171 ASP A CA 1
ATOM 1329 C C . ASP A 1 171 ? -15.667 -6.048 21.633 1.00 93.06 171 ASP A C 1
ATOM 1331 O O . ASP A 1 171 ? -16.214 -4.984 21.930 1.00 93.06 171 ASP A O 1
ATOM 1335 N N . GLY A 1 172 ? -14.873 -6.715 22.480 1.00 93.06 172 GLY A N 1
ATOM 1336 C CA . GLY A 1 172 ? -14.506 -6.211 23.803 1.00 93.06 172 GLY A CA 1
ATOM 1337 C C . GLY A 1 172 ? -13.747 -4.889 23.710 1.00 93.06 172 GLY A C 1
ATOM 1338 O O . GLY A 1 172 ? -14.127 -3.906 24.353 1.00 93.06 172 GLY A O 1
ATOM 1339 N N . ALA A 1 173 ? -12.750 -4.827 22.822 1.00 95.62 173 ALA A N 1
ATOM 1340 C CA . ALA A 1 173 ? -11.995 -3.606 22.555 1.00 95.62 173 ALA A CA 1
ATOM 1341 C C . ALA A 1 173 ? -12.901 -2.453 22.089 1.00 95.62 173 ALA A C 1
ATOM 1343 O O . ALA A 1 173 ? -12.818 -1.338 22.615 1.00 95.62 173 ALA A O 1
ATOM 1344 N N . TYR A 1 174 ? -13.800 -2.718 21.134 1.00 95.94 174 TYR A N 1
ATOM 1345 C CA . TYR A 1 174 ? -14.747 -1.721 20.641 1.00 95.94 174 TYR A CA 1
ATOM 1346 C C . TYR A 1 174 ? -15.684 -1.230 21.735 1.00 95.94 174 TYR A C 1
ATOM 1348 O O . TYR A 1 174 ? -15.876 -0.025 21.875 1.00 95.94 174 TYR A O 1
ATOM 1356 N N . ALA A 1 175 ? -16.235 -2.132 22.546 1.00 94.81 175 ALA A N 1
ATOM 1357 C CA . ALA A 1 175 ? -17.136 -1.773 23.632 1.00 94.81 175 ALA A CA 1
ATOM 1358 C C . ALA A 1 175 ? -16.474 -0.826 24.650 1.00 94.81 175 ALA A C 1
ATOM 1360 O O . ALA A 1 175 ? -17.091 0.162 25.066 1.00 94.81 175 ALA A O 1
ATOM 1361 N N . ILE A 1 176 ? -15.205 -1.069 25.000 1.00 94.50 176 ILE A N 1
ATOM 1362 C CA . ILE A 1 176 ? -14.441 -0.191 25.896 1.00 94.50 176 ILE A CA 1
ATOM 1363 C C . ILE A 1 176 ? -14.164 1.158 25.229 1.00 94.50 176 ILE A C 1
ATOM 1365 O O . ILE A 1 176 ? -14.568 2.189 25.767 1.00 94.50 176 ILE A O 1
ATOM 1369 N N . TYR A 1 177 ? -13.539 1.185 24.044 1.00 96.19 177 TYR A N 1
ATOM 1370 C CA . TYR A 1 177 ? -13.222 2.454 23.376 1.00 96.19 177 TYR A CA 1
ATOM 1371 C C . TYR A 1 177 ? -14.470 3.273 23.051 1.00 96.19 177 TYR A C 1
ATOM 1373 O O . TYR A 1 177 ? -14.438 4.500 23.140 1.00 96.19 177 TYR A O 1
ATOM 1381 N N . LYS A 1 178 ? -15.588 2.620 22.726 1.00 95.69 178 LYS A N 1
ATOM 1382 C CA . LYS A 1 178 ? -16.858 3.301 22.488 1.00 95.69 178 LYS A CA 1
ATOM 1383 C C . LYS A 1 178 ? -17.414 3.919 23.767 1.00 95.69 178 LYS A C 1
ATOM 1385 O O . LYS A 1 178 ? -17.901 5.043 23.721 1.00 95.69 178 LYS A O 1
ATOM 1390 N N . THR A 1 179 ? -17.285 3.233 24.901 1.00 94.12 179 THR A N 1
ATOM 1391 C CA . THR A 1 179 ? -17.678 3.790 26.202 1.00 94.12 179 THR A CA 1
ATOM 1392 C C . THR A 1 179 ? -16.810 4.996 26.567 1.00 94.12 179 THR A C 1
ATOM 1394 O O . THR A 1 179 ? -17.354 6.037 26.923 1.00 94.12 179 THR A O 1
ATOM 1397 N N . ILE A 1 180 ? -15.487 4.908 26.376 1.00 93.75 180 ILE A N 1
ATOM 1398 C CA . ILE A 1 180 ? -14.573 6.043 26.593 1.00 93.75 180 ILE A CA 1
ATOM 1399 C C . ILE A 1 180 ? -14.944 7.214 25.673 1.00 93.75 180 ILE A C 1
ATOM 1401 O O . ILE A 1 180 ? -14.970 8.356 26.114 1.00 93.75 180 ILE A O 1
ATOM 1405 N N . TYR A 1 181 ? -15.265 6.952 24.404 1.00 94.50 181 TYR A N 1
ATOM 1406 C CA . TYR A 1 181 ? -15.703 7.990 23.468 1.00 94.50 181 TYR A CA 1
ATOM 1407 C C . TYR A 1 181 ? -17.009 8.661 23.905 1.00 94.50 181 TYR A C 1
ATOM 1409 O O . TYR A 1 181 ? -17.163 9.864 23.735 1.00 94.50 181 TYR A O 1
ATOM 1417 N N . ASP A 1 182 ? -17.959 7.904 24.453 1.00 92.88 182 ASP A N 1
ATOM 1418 C CA . ASP A 1 182 ? -19.218 8.467 24.938 1.00 92.88 182 ASP A CA 1
ATOM 1419 C C . ASP A 1 182 ? -19.013 9.348 26.192 1.00 92.88 182 ASP A C 1
ATOM 1421 O O . ASP A 1 182 ? -19.801 10.267 26.424 1.00 92.88 182 ASP A O 1
ATOM 1425 N N . GLU A 1 183 ? -17.961 9.096 26.981 1.00 91.88 183 GLU A N 1
ATOM 1426 C CA . GLU A 1 183 ? -17.568 9.908 28.145 1.00 91.88 183 GLU A CA 1
ATOM 1427 C C . GLU A 1 183 ? -16.683 11.112 27.777 1.00 91.88 183 GLU A C 1
ATOM 1429 O O . GLU A 1 183 ? -16.878 12.205 28.312 1.00 91.88 183 GLU A O 1
ATOM 1434 N N . ASP A 1 184 ? -15.762 10.943 26.824 1.00 90.88 184 ASP A N 1
ATOM 1435 C CA . ASP A 1 184 ? -14.882 11.984 26.279 1.00 90.88 184 ASP A CA 1
ATOM 1436 C C . ASP A 1 184 ? -14.948 12.030 24.734 1.00 90.88 184 ASP A C 1
ATOM 1438 O O . ASP A 1 184 ? -14.034 11.568 24.033 1.00 90.88 184 ASP A O 1
ATOM 1442 N N . PRO A 1 185 ? -16.011 12.641 24.162 1.00 91.56 185 PRO A N 1
ATOM 1443 C CA . PRO A 1 185 ? -16.217 12.694 22.714 1.00 91.56 185 PRO A CA 1
ATOM 1444 C C . PRO A 1 185 ? -15.218 13.571 21.958 1.00 91.56 185 PRO A C 1
ATOM 1446 O O . PRO A 1 185 ? -15.332 13.689 20.742 1.00 91.56 185 PRO A O 1
ATOM 1449 N N . TYR A 1 186 ? -14.275 14.228 22.640 1.00 90.75 186 TYR A N 1
ATOM 1450 C CA . TYR A 1 186 ? -13.264 15.097 22.029 1.00 90.75 186 TYR A CA 1
ATOM 1451 C C . TYR A 1 186 ? -11.853 14.518 22.155 1.00 90.75 186 TYR A C 1
ATOM 1453 O O . TYR A 1 186 ? -10.866 15.233 21.972 1.00 90.75 186 TYR A O 1
ATOM 1461 N N . ASN A 1 187 ? -11.741 13.216 22.425 1.00 92.81 187 ASN A N 1
ATOM 1462 C CA . ASN A 1 187 ? -10.466 12.526 22.489 1.00 92.81 187 ASN A CA 1
ATOM 1463 C C . ASN A 1 187 ? -10.022 12.012 21.106 1.00 92.81 187 ASN A C 1
ATOM 1465 O O . ASN A 1 187 ? -10.502 10.966 20.651 1.00 92.81 187 ASN A O 1
ATOM 1469 N N . PRO A 1 188 ? -9.057 12.664 20.425 1.00 95.12 188 PRO A N 1
ATOM 1470 C CA . PRO A 1 188 ? -8.643 12.239 19.089 1.00 95.12 188 PRO A CA 1
ATOM 1471 C C . PRO A 1 188 ? -7.986 10.853 19.072 1.00 95.12 188 PRO A C 1
ATOM 1473 O O . PRO A 1 188 ? -7.973 10.203 18.032 1.00 95.12 188 PRO A O 1
ATOM 1476 N N . LYS A 1 189 ? -7.435 10.387 20.200 1.00 95.88 189 LYS A N 1
ATOM 1477 C CA . LYS A 1 189 ? -6.804 9.063 20.290 1.00 95.88 189 LYS A CA 1
ATOM 1478 C C . LYS A 1 189 ? -7.834 7.947 20.299 1.00 95.88 189 LYS A C 1
ATOM 1480 O O . LYS A 1 189 ? -7.661 6.951 19.611 1.00 95.88 189 LYS A O 1
ATOM 1485 N N . VAL A 1 190 ? -8.917 8.141 21.048 1.00 96.31 190 VAL A N 1
ATOM 1486 C CA . VAL A 1 190 ? -10.030 7.187 21.100 1.00 96.31 190 VAL A CA 1
ATOM 1487 C C . VAL A 1 190 ? -10.734 7.137 19.750 1.00 96.31 190 VAL A C 1
ATOM 1489 O O . VAL A 1 190 ? -10.983 6.050 19.246 1.00 96.31 190 VAL A O 1
ATOM 1492 N N . MET A 1 191 ? -10.969 8.293 19.114 1.00 97.25 191 MET A N 1
ATOM 1493 C CA . MET A 1 191 ? -11.475 8.341 17.737 1.00 97.25 191 MET A CA 1
ATOM 1494 C C . MET A 1 191 ? -10.572 7.562 16.785 1.00 97.25 191 MET A C 1
ATOM 1496 O O . MET A 1 191 ? -11.054 6.738 16.023 1.00 97.25 191 MET A O 1
ATOM 1500 N N . TYR A 1 192 ? -9.260 7.777 16.848 1.00 98.00 192 TYR A N 1
ATOM 1501 C CA . TYR A 1 192 ? -8.323 7.040 16.010 1.00 98.00 192 TYR A CA 1
ATOM 1502 C C . TYR A 1 192 ? -8.382 5.521 16.250 1.00 98.00 192 TYR A C 1
ATOM 1504 O O . TYR A 1 192 ? -8.456 4.762 15.286 1.00 98.00 192 TYR A O 1
ATOM 1512 N N . ASN A 1 193 ? -8.428 5.079 17.510 1.00 97.69 193 ASN A N 1
ATOM 1513 C CA . ASN A 1 193 ? -8.537 3.660 17.861 1.00 97.69 193 ASN A CA 1
ATOM 1514 C C . ASN A 1 193 ? -9.878 3.047 17.414 1.00 97.69 193 ASN A C 1
ATOM 1516 O O . ASN A 1 193 ? -9.893 1.930 16.905 1.00 97.69 193 ASN A O 1
ATOM 1520 N N . LEU A 1 194 ? -10.991 3.783 17.521 1.00 97.69 194 LEU A N 1
ATOM 1521 C CA . LEU A 1 194 ? -12.280 3.374 16.946 1.00 97.69 194 LEU A CA 1
ATOM 1522 C C . LEU A 1 194 ? -12.211 3.288 15.418 1.00 97.69 194 LEU A C 1
ATOM 1524 O O . LEU A 1 194 ? -12.736 2.344 14.842 1.00 97.69 194 LEU A O 1
ATOM 1528 N N . GLY A 1 195 ? -11.509 4.216 14.762 1.00 97.69 195 GLY A N 1
ATOM 1529 C CA . GLY A 1 195 ? -11.259 4.161 13.323 1.00 97.69 195 GLY A CA 1
ATOM 1530 C C . GLY A 1 195 ? -10.513 2.894 12.899 1.00 97.69 195 GLY A C 1
ATOM 1531 O O . GLY A 1 195 ? -10.901 2.262 11.920 1.00 97.69 195 GLY A O 1
ATOM 1532 N N . ILE A 1 196 ? -9.503 2.476 13.672 1.00 97.50 196 ILE A N 1
ATOM 1533 C CA . ILE A 1 196 ? -8.809 1.196 13.462 1.00 97.50 196 ILE A CA 1
ATOM 1534 C C . ILE A 1 196 ? -9.787 0.031 13.598 1.00 97.50 196 ILE A C 1
ATOM 1536 O O . ILE A 1 196 ? -9.843 -0.821 12.715 1.00 97.50 196 ILE A O 1
ATOM 1540 N N . LEU A 1 197 ? -10.569 -0.008 14.678 1.00 97.06 197 LEU A N 1
ATOM 1541 C CA . LEU A 1 197 ? -11.503 -1.103 14.938 1.00 97.06 197 LEU A CA 1
ATOM 1542 C C . LEU A 1 197 ? -12.565 -1.235 13.839 1.00 97.06 197 LEU A C 1
ATOM 1544 O O . LEU A 1 197 ? -12.823 -2.341 13.373 1.00 97.06 197 LEU A O 1
ATOM 1548 N N . GLU A 1 198 ? -13.139 -0.122 13.380 1.00 96.94 198 GLU A N 1
ATOM 1549 C CA . GLU A 1 198 ? -14.066 -0.120 12.244 1.00 96.94 198 GLU A CA 1
ATOM 1550 C C . GLU A 1 198 ? -13.370 -0.585 10.949 1.00 96.94 198 GLU A C 1
ATOM 1552 O O . GLU A 1 198 ? -13.944 -1.347 10.171 1.00 96.94 198 GLU A O 1
ATOM 1557 N N . GLU A 1 199 ? -12.113 -0.184 10.719 1.00 95.38 199 GLU A N 1
ATOM 1558 C CA . GLU A 1 199 ? -11.356 -0.583 9.526 1.00 95.38 199 GLU A CA 1
ATOM 1559 C C . GLU A 1 199 ? -11.087 -2.093 9.492 1.00 95.38 199 GLU A C 1
ATOM 1561 O O . GLU A 1 199 ? -11.250 -2.713 8.438 1.00 95.38 199 GLU A O 1
ATOM 1566 N N . VAL A 1 200 ? -10.696 -2.703 10.619 1.00 93.19 200 VAL A N 1
ATOM 1567 C CA . 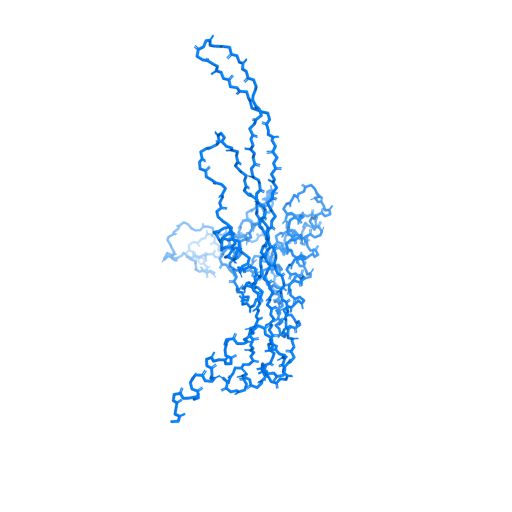VAL A 1 200 ? -10.362 -4.140 10.658 1.00 93.19 200 VAL A CA 1
ATOM 1568 C C . VAL A 1 200 ? -11.580 -5.037 10.452 1.00 93.19 200 VAL A C 1
ATOM 1570 O O . VAL A 1 200 ? -11.428 -6.162 9.980 1.00 93.19 200 VAL A O 1
ATOM 1573 N N . VAL A 1 201 ? -12.786 -4.545 10.750 1.00 92.31 201 VAL A N 1
ATOM 1574 C CA . VAL A 1 201 ? -14.036 -5.287 10.528 1.00 92.31 201 VAL A CA 1
ATOM 1575 C C . VAL A 1 201 ? -14.744 -4.926 9.219 1.00 92.31 201 VAL A C 1
ATOM 1577 O O . VAL A 1 201 ? -15.858 -5.385 8.979 1.00 92.31 201 VAL A O 1
ATOM 1580 N N . GLY A 1 202 ? -14.107 -4.125 8.361 1.00 91.94 202 GLY A N 1
ATOM 1581 C CA . GLY A 1 202 ? -14.626 -3.781 7.036 1.00 91.94 202 GLY A CA 1
ATOM 1582 C C . GLY A 1 202 ? -15.642 -2.637 7.008 1.00 91.94 202 GLY A C 1
ATOM 1583 O O . GLY A 1 202 ? -16.214 -2.358 5.955 1.00 91.94 202 GLY A O 1
ATOM 1584 N N . ASN A 1 203 ? -15.851 -1.934 8.121 1.00 95.06 203 ASN A N 1
ATOM 1585 C CA . ASN A 1 203 ? -16.743 -0.777 8.207 1.00 95.06 203 ASN A CA 1
ATOM 1586 C C . ASN A 1 203 ? -16.012 0.499 7.760 1.00 95.06 203 ASN A C 1
ATOM 1588 O O . ASN A 1 203 ? -15.812 1.443 8.527 1.00 95.06 203 ASN A O 1
ATOM 1592 N N . PHE A 1 204 ? -15.571 0.528 6.502 1.00 94.38 204 PHE A N 1
ATOM 1593 C CA . PHE A 1 204 ? -14.645 1.550 6.007 1.00 94.38 204 PHE A CA 1
ATOM 1594 C C . PHE A 1 204 ? -15.204 2.980 6.052 1.00 94.38 204 PHE A C 1
ATOM 1596 O O . PHE A 1 204 ? -14.450 3.913 6.325 1.00 94.38 204 PHE A O 1
ATOM 1603 N N . ASP A 1 205 ? -16.510 3.170 5.856 1.00 92.94 205 ASP A N 1
ATOM 1604 C CA . ASP A 1 205 ? -17.133 4.497 5.960 1.00 92.94 205 ASP A CA 1
ATOM 1605 C C . ASP A 1 205 ? -17.114 5.026 7.402 1.00 92.94 205 ASP A C 1
ATOM 1607 O O . ASP A 1 205 ? -16.765 6.184 7.645 1.00 92.94 205 ASP A O 1
ATOM 1611 N N . ALA A 1 206 ? -17.426 4.164 8.377 1.00 95.44 206 ALA A N 1
ATOM 1612 C CA . ALA A 1 206 ? -17.355 4.512 9.794 1.00 95.44 206 ALA A CA 1
ATOM 1613 C C . ALA A 1 206 ? -15.905 4.790 10.218 1.00 95.44 206 ALA A C 1
ATOM 1615 O O . ALA A 1 206 ? -15.632 5.800 10.872 1.00 95.44 206 ALA A O 1
ATOM 1616 N N . ALA A 1 207 ? -14.965 3.951 9.769 1.00 97.50 207 ALA A N 1
ATOM 1617 C CA . ALA A 1 207 ? -13.535 4.144 9.992 1.00 97.50 207 ALA A CA 1
ATOM 1618 C C . ALA A 1 207 ? -13.060 5.512 9.486 1.00 97.50 207 ALA A C 1
ATOM 1620 O O . ALA A 1 207 ? -12.380 6.249 10.206 1.00 97.50 207 ALA A O 1
ATOM 1621 N N . LYS A 1 208 ? -13.475 5.886 8.268 1.00 96.88 208 LYS A N 1
ATOM 1622 C CA . LYS A 1 208 ? -13.152 7.181 7.665 1.00 96.88 208 LYS A CA 1
ATOM 1623 C C . LYS A 1 208 ? -13.675 8.331 8.514 1.00 96.88 208 LYS A C 1
ATOM 1625 O O . LYS A 1 208 ? -12.902 9.231 8.834 1.00 96.88 208 LYS A O 1
ATOM 1630 N N . GLY A 1 209 ? -14.938 8.267 8.939 1.00 97.00 209 GLY A N 1
ATOM 1631 C CA . GLY A 1 209 ? -15.531 9.282 9.809 1.00 97.00 209 GLY A CA 1
ATOM 1632 C C . GLY A 1 209 ? -14.736 9.482 11.104 1.00 97.00 209 GLY A C 1
ATOM 1633 O O . GLY A 1 209 ? -14.418 10.613 11.471 1.00 97.00 209 GLY A O 1
ATOM 1634 N N . TYR A 1 210 ? -14.335 8.396 11.769 1.00 98.06 210 TYR A N 1
ATOM 1635 C CA . TYR A 1 210 ? -13.512 8.474 12.979 1.00 98.06 210 TYR A CA 1
ATOM 1636 C C . TYR A 1 210 ? -12.118 9.069 12.733 1.00 98.06 210 TYR A C 1
ATOM 1638 O O . TYR A 1 210 ? -11.683 9.947 13.486 1.00 98.06 210 TYR A O 1
ATOM 1646 N N . TYR A 1 211 ? -11.423 8.657 11.670 1.00 97.88 211 TYR A N 1
ATOM 1647 C CA . TYR A 1 211 ? -10.117 9.221 11.318 1.00 97.88 211 TYR A CA 1
ATOM 1648 C C . TYR A 1 211 ? -10.190 10.701 10.917 1.00 97.88 211 TYR A C 1
ATOM 1650 O O . TYR A 1 211 ? -9.287 11.475 11.251 1.00 97.88 211 TYR A O 1
ATOM 1658 N N . GLU A 1 212 ? -11.256 11.119 10.233 1.00 97.50 212 GLU A N 1
ATOM 1659 C CA . GLU A 1 212 ? -11.511 12.523 9.908 1.00 97.50 212 GLU A CA 1
ATOM 1660 C C . GLU A 1 212 ? -11.735 13.345 11.178 1.00 97.50 212 GLU A C 1
ATOM 1662 O O . GLU A 1 212 ? -11.081 14.375 11.345 1.00 97.50 212 GLU A O 1
ATOM 1667 N N . MET A 1 213 ? -12.572 12.873 12.112 1.00 96.62 213 MET A N 1
ATOM 1668 C CA . MET A 1 213 ? -12.778 13.547 13.401 1.00 96.62 213 MET A CA 1
ATOM 1669 C C . MET A 1 213 ? -11.466 13.669 14.196 1.00 96.62 213 MET A C 1
ATOM 1671 O O . MET A 1 213 ? -11.132 14.755 14.678 1.00 96.62 213 MET A O 1
ATOM 1675 N N . ALA A 1 214 ? -10.665 12.599 14.265 1.00 96.50 214 ALA A N 1
ATOM 1676 C CA . ALA A 1 214 ? -9.360 12.621 14.930 1.00 96.50 214 ALA A CA 1
ATOM 1677 C C . ALA A 1 214 ? -8.401 13.643 14.288 1.00 96.50 214 ALA A C 1
ATOM 1679 O O . ALA A 1 214 ? -7.717 14.395 14.989 1.00 96.50 214 ALA A O 1
ATOM 1680 N N . THR A 1 215 ? -8.383 13.710 12.952 1.00 96.62 215 THR A N 1
ATOM 1681 C CA . THR A 1 215 ? -7.551 14.648 12.180 1.00 96.62 215 THR A CA 1
ATOM 1682 C C . THR A 1 215 ? -8.024 16.095 12.335 1.00 96.62 215 THR A C 1
ATOM 1684 O O . THR A 1 215 ? -7.195 16.997 12.426 1.00 96.62 215 THR A O 1
ATOM 1687 N N . GLN A 1 216 ? -9.336 16.342 12.405 1.00 95.50 216 GLN A N 1
ATOM 1688 C CA . GLN A 1 216 ? -9.890 17.679 12.644 1.00 95.50 216 GLN A CA 1
ATOM 1689 C C . GLN A 1 216 ? -9.480 18.222 14.017 1.00 95.50 216 GLN A C 1
ATOM 1691 O O . GLN A 1 216 ? -9.120 19.393 14.129 1.00 95.50 216 GLN A O 1
ATOM 1696 N N . LEU A 1 217 ? -9.485 17.371 15.048 1.00 92.69 217 LEU A N 1
ATOM 1697 C CA . LEU A 1 217 ? -9.056 17.755 16.394 1.00 92.69 217 LEU A CA 1
ATOM 1698 C C . LEU A 1 217 ? -7.534 17.903 16.516 1.00 92.69 217 LEU A C 1
ATOM 1700 O O . LEU A 1 217 ? -7.061 18.749 17.275 1.00 92.69 217 LEU A O 1
ATOM 1704 N N . LYS A 1 218 ? -6.758 17.100 15.778 1.00 92.06 218 LYS A N 1
ATOM 1705 C CA . LYS A 1 218 ? -5.290 17.115 15.832 1.00 92.06 218 LYS A CA 1
ATOM 1706 C C . LYS A 1 218 ? -4.659 16.963 14.444 1.00 92.06 218 LYS A C 1
ATOM 1708 O O . LYS A 1 218 ? -4.157 15.906 14.066 1.00 92.06 218 LYS A O 1
ATOM 1713 N N . SER A 1 219 ? -4.670 18.058 13.690 1.00 85.50 219 SER A N 1
ATOM 1714 C CA . SER A 1 219 ? -4.230 18.084 12.284 1.00 85.50 219 SER A CA 1
ATOM 1715 C C . SER A 1 219 ? -2.724 17.894 12.066 1.00 85.50 219 SER A C 1
ATOM 1717 O O . SER A 1 219 ? -2.304 17.502 10.978 1.00 85.50 219 SER A O 1
ATOM 1719 N N . ASP A 1 220 ? -1.898 18.151 13.081 1.00 89.25 220 ASP A N 1
ATOM 1720 C CA . ASP A 1 220 ? -0.445 17.967 13.030 1.00 89.25 220 ASP A CA 1
ATOM 1721 C C . ASP A 1 220 ? -0.017 16.503 13.241 1.00 89.25 220 ASP A C 1
ATOM 1723 O O . ASP A 1 220 ? 1.149 16.154 13.023 1.00 89.25 220 ASP A O 1
ATOM 1727 N N . GLU A 1 221 ? -0.954 15.624 13.614 1.00 93.19 221 GLU A N 1
ATOM 1728 C CA . GLU A 1 221 ? -0.690 14.208 13.833 1.00 93.19 221 GLU A CA 1
ATOM 1729 C C . GLU A 1 221 ? -0.627 13.427 12.511 1.00 93.19 221 GLU A C 1
ATOM 1731 O O . GLU A 1 221 ? -1.627 13.088 11.869 1.00 93.19 221 GLU A O 1
ATOM 1736 N N . LYS A 1 222 ? 0.599 13.095 12.098 1.00 94.62 222 LYS A N 1
ATOM 1737 C CA . LYS A 1 222 ? 0.863 12.443 10.807 1.00 94.62 222 LYS A CA 1
ATOM 1738 C C . LYS A 1 222 ? 0.256 11.050 10.696 1.00 94.62 222 LYS A C 1
ATOM 1740 O O . LYS A 1 222 ? 0.000 10.606 9.581 1.00 94.62 222 LYS A O 1
ATOM 1745 N N . LYS A 1 223 ? 0.068 10.322 11.800 1.00 94.69 223 LYS A N 1
ATOM 1746 C CA . LYS A 1 223 ? -0.507 8.969 11.713 1.00 94.69 223 LYS A CA 1
ATOM 1747 C C . LYS A 1 223 ? -1.987 8.974 11.316 1.00 94.69 223 LYS A C 1
ATOM 1749 O O . LYS A 1 223 ? -2.410 8.067 10.603 1.00 94.69 223 LYS A O 1
ATOM 1754 N N . TYR A 1 224 ? -2.740 10.011 11.690 1.00 95.12 224 TYR A N 1
ATOM 1755 C CA . TYR A 1 224 ? -4.162 10.121 11.350 1.00 95.12 224 TYR A CA 1
ATOM 1756 C C . TYR A 1 224 ? -4.325 10.391 9.855 1.00 95.12 224 TYR A C 1
ATOM 1758 O O . TYR A 1 224 ? -5.005 9.649 9.150 1.00 95.12 224 TYR A O 1
ATOM 1766 N N . THR A 1 225 ? -3.570 11.363 9.338 1.00 94.44 225 THR A N 1
ATOM 1767 C CA . THR A 1 225 ? -3.537 11.669 7.898 1.00 94.44 225 THR A CA 1
ATOM 1768 C C . THR A 1 225 ? -3.022 10.501 7.050 1.00 94.44 225 THR A C 1
ATOM 1770 O O . THR A 1 225 ? -3.568 10.237 5.982 1.00 94.44 225 THR A O 1
ATOM 1773 N N . LYS A 1 226 ? -2.021 9.745 7.525 1.00 95.06 226 LYS A N 1
ATOM 1774 C CA . LYS A 1 226 ? -1.570 8.510 6.856 1.00 95.06 226 LYS A CA 1
ATOM 1775 C C . LYS A 1 226 ? -2.639 7.417 6.829 1.00 95.06 226 LYS A C 1
ATOM 1777 O O . LYS A 1 226 ? -2.717 6.691 5.844 1.00 95.06 226 LYS A O 1
ATOM 1782 N N . SER A 1 227 ? -3.433 7.288 7.890 1.00 95.56 227 SER A N 1
ATOM 1783 C CA . SER A 1 227 ? -4.507 6.290 7.952 1.00 95.56 227 SER A CA 1
ATOM 1784 C C . SER A 1 227 ? -5.654 6.642 7.007 1.00 95.56 227 SER A C 1
ATOM 1786 O O . SER A 1 227 ? -6.163 5.752 6.338 1.00 95.56 227 SER A O 1
ATOM 1788 N N . LEU A 1 228 ? -5.971 7.933 6.846 1.00 95.69 228 LEU A N 1
ATOM 1789 C CA . LEU A 1 228 ? -6.894 8.400 5.804 1.00 95.69 228 LEU A CA 1
ATOM 1790 C C . LEU A 1 228 ? -6.381 8.087 4.392 1.00 95.69 228 LEU A C 1
ATOM 1792 O O . LEU A 1 228 ? -7.107 7.491 3.607 1.00 95.69 228 LEU A O 1
ATOM 1796 N N . ASP A 1 229 ? -5.117 8.401 4.084 1.00 95.00 229 ASP A N 1
ATOM 1797 C CA . ASP A 1 229 ? -4.519 8.088 2.773 1.00 95.00 229 ASP A CA 1
ATOM 1798 C C . ASP A 1 229 ? -4.490 6.574 2.489 1.00 95.00 229 ASP A C 1
ATOM 1800 O O . ASP A 1 229 ? -4.735 6.137 1.362 1.00 95.00 229 ASP A O 1
ATOM 1804 N N . ARG A 1 230 ? -4.222 5.746 3.511 1.00 93.81 230 ARG A N 1
ATOM 1805 C CA . ARG A 1 230 ? -4.347 4.284 3.405 1.00 93.81 230 ARG A CA 1
ATOM 1806 C C . ARG A 1 230 ? -5.789 3.886 3.088 1.00 93.81 230 ARG A C 1
ATOM 1808 O O . ARG A 1 230 ? -6.009 3.101 2.164 1.00 93.81 230 ARG A O 1
ATOM 1815 N N . LEU A 1 231 ? -6.747 4.399 3.852 1.00 94.81 231 LEU A N 1
ATOM 1816 C CA . LEU A 1 231 ? -8.150 4.024 3.738 1.00 94.81 231 LEU A CA 1
ATOM 1817 C C . LEU A 1 231 ? -8.749 4.447 2.392 1.00 94.81 231 LEU A C 1
ATOM 1819 O O . LEU A 1 231 ? -9.446 3.653 1.770 1.00 94.81 231 LEU A O 1
ATOM 1823 N N . ASP A 1 232 ? -8.403 5.630 1.881 1.00 94.38 232 ASP A N 1
ATOM 1824 C CA . ASP A 1 232 ? -8.830 6.095 0.557 1.00 94.38 232 ASP A CA 1
ATOM 1825 C C . ASP A 1 232 ? -8.322 5.168 -0.562 1.00 94.38 232 ASP A C 1
ATOM 1827 O O . ASP A 1 232 ? -9.069 4.822 -1.481 1.00 94.38 232 ASP A O 1
ATOM 1831 N N . LYS A 1 233 ? -7.073 4.687 -0.470 1.00 91.56 233 LYS A N 1
ATOM 1832 C CA . LYS A 1 233 ? -6.541 3.680 -1.409 1.00 91.56 233 LYS A CA 1
ATOM 1833 C C . LYS A 1 233 ? -7.273 2.346 -1.288 1.00 91.56 233 LYS A C 1
ATOM 1835 O O . LYS A 1 233 ? -7.530 1.710 -2.309 1.00 91.56 233 LYS A O 1
ATOM 1840 N N . LYS A 1 234 ? -7.609 1.926 -0.062 1.00 90.00 234 LYS A N 1
ATOM 1841 C CA . LYS A 1 234 ? -8.364 0.693 0.199 1.00 90.00 234 LYS A CA 1
ATOM 1842 C C . LYS A 1 234 ? -9.772 0.792 -0.400 1.00 90.00 234 LYS A C 1
ATOM 1844 O O . LYS A 1 234 ? -10.162 -0.109 -1.130 1.00 90.00 234 LYS A O 1
ATOM 1849 N N . LEU A 1 235 ? -10.479 1.905 -0.211 1.00 90.81 235 LEU A N 1
ATOM 1850 C CA . LEU A 1 235 ? -11.796 2.159 -0.810 1.00 90.81 235 LEU A CA 1
ATOM 1851 C C . LEU A 1 235 ? -11.759 2.149 -2.345 1.00 90.81 235 LEU A C 1
ATOM 1853 O O . LEU A 1 235 ? -12.565 1.462 -2.969 1.00 90.81 235 LEU A O 1
ATOM 1857 N N . ALA A 1 236 ? -10.784 2.826 -2.960 1.00 89.06 236 ALA A N 1
ATOM 1858 C CA . ALA A 1 236 ? -10.614 2.803 -4.416 1.00 89.06 236 ALA A CA 1
ATOM 1859 C C . ALA A 1 236 ? -10.343 1.385 -4.951 1.00 89.06 236 ALA A C 1
ATOM 1861 O O . ALA A 1 236 ? -10.776 1.020 -6.043 1.00 89.06 236 ALA A O 1
ATOM 1862 N N . TYR A 1 237 ? -9.622 0.571 -4.180 1.00 85.00 237 TYR A N 1
ATOM 1863 C CA . TYR A 1 237 ? -9.378 -0.824 -4.522 1.00 85.00 237 TYR A CA 1
ATOM 1864 C C . TYR A 1 237 ? -10.625 -1.703 -4.342 1.00 85.00 237 TYR A C 1
ATOM 1866 O O . TYR A 1 237 ? -10.894 -2.565 -5.176 1.00 85.00 237 TYR A O 1
ATOM 1874 N N . LEU A 1 238 ? -11.434 -1.459 -3.311 1.00 85.19 238 LEU A N 1
ATOM 1875 C CA . LEU A 1 238 ? -12.698 -2.169 -3.096 1.00 85.19 238 LEU A CA 1
ATOM 1876 C C . LEU A 1 238 ? -13.720 -1.889 -4.192 1.00 85.19 238 LEU A C 1
ATOM 1878 O O . LEU A 1 238 ? -14.432 -2.800 -4.598 1.00 85.19 238 LEU A O 1
ATOM 1882 N N . GLU A 1 239 ? -13.749 -0.669 -4.725 1.00 85.38 239 GLU A N 1
ATOM 1883 C CA . GLU A 1 239 ? -14.566 -0.347 -5.895 1.00 85.38 239 GLU A CA 1
ATOM 1884 C C . GLU A 1 239 ? -14.166 -1.209 -7.107 1.00 85.38 239 GLU A C 1
ATOM 1886 O O . GLU A 1 239 ? -15.026 -1.745 -7.806 1.00 85.38 239 GLU A O 1
ATOM 1891 N N . GLN A 1 240 ? -12.862 -1.426 -7.317 1.00 80.12 240 GLN A N 1
ATOM 1892 C CA . GLN A 1 240 ? -12.368 -2.322 -8.370 1.00 80.12 240 GLN A CA 1
ATOM 1893 C C . GLN A 1 240 ? -12.749 -3.782 -8.104 1.00 80.12 240 GLN A C 1
ATOM 1895 O O . GLN A 1 240 ? -13.143 -4.488 -9.028 1.00 80.12 240 GLN A O 1
ATOM 1900 N N . LEU A 1 241 ? -12.663 -4.241 -6.853 1.00 79.62 241 LEU A N 1
ATOM 1901 C CA . LEU A 1 241 ? -13.076 -5.593 -6.469 1.00 79.62 241 LEU A CA 1
ATOM 1902 C C . LEU A 1 241 ? -14.585 -5.810 -6.643 1.00 79.62 241 LEU A C 1
ATOM 1904 O O . LEU A 1 241 ? -14.992 -6.852 -7.155 1.00 79.62 241 LEU A O 1
ATOM 1908 N N . SER A 1 242 ? -15.408 -4.813 -6.317 1.00 81.81 242 SER A N 1
ATOM 1909 C CA . SER A 1 242 ? -16.860 -4.860 -6.517 1.00 81.81 242 SER A CA 1
ATOM 1910 C C . SER A 1 242 ? -17.224 -4.995 -8.000 1.00 81.81 242 SER A C 1
ATOM 1912 O O . SER A 1 242 ? -18.086 -5.799 -8.351 1.00 81.81 242 SER A O 1
ATOM 1914 N N . GLN A 1 243 ? -16.497 -4.321 -8.902 1.00 73.62 243 GLN A N 1
ATOM 1915 C CA . GLN A 1 243 ? -16.650 -4.513 -10.354 1.00 73.62 243 GLN A CA 1
ATOM 1916 C C . GLN A 1 243 ? -16.319 -5.946 -10.809 1.00 73.62 243 GLN A C 1
ATOM 1918 O O . GLN A 1 243 ? -16.828 -6.399 -11.834 1.00 73.62 243 GLN A O 1
ATOM 1923 N N . LEU A 1 244 ? -15.497 -6.667 -10.042 1.00 71.94 244 LEU A N 1
ATOM 1924 C CA . LEU A 1 244 ? -15.182 -8.085 -10.242 1.00 71.94 244 LEU A CA 1
ATOM 1925 C C . LEU A 1 244 ? -16.149 -9.025 -9.496 1.00 71.94 244 LEU A C 1
ATOM 1927 O O . LEU A 1 244 ? -15.939 -10.237 -9.492 1.00 71.94 244 LEU A O 1
ATOM 1931 N N . GLY A 1 245 ? -17.202 -8.490 -8.868 1.00 73.00 245 GLY A N 1
ATOM 1932 C CA . GLY A 1 245 ? -18.184 -9.250 -8.091 1.00 73.00 245 GLY A CA 1
ATOM 1933 C C . GLY A 1 245 ? -17.693 -9.683 -6.707 1.00 73.00 245 GLY A C 1
ATOM 1934 O O . GLY A 1 245 ? -18.303 -10.555 -6.091 1.00 73.00 245 GLY A O 1
ATOM 1935 N N . VAL A 1 246 ? -16.590 -9.110 -6.219 1.00 79.19 246 VAL A N 1
ATOM 1936 C CA . VAL A 1 246 ? -16.059 -9.362 -4.877 1.00 79.19 246 VAL A CA 1
ATOM 1937 C C . VAL A 1 246 ? -16.518 -8.239 -3.952 1.00 79.19 246 VAL A C 1
ATOM 1939 O O . VAL A 1 246 ? -16.007 -7.123 -4.015 1.00 79.19 246 VAL A O 1
ATOM 1942 N N . GLU A 1 247 ? -17.471 -8.543 -3.074 1.00 81.62 247 GLU A N 1
ATOM 1943 C CA . GLU A 1 247 ? -17.957 -7.617 -2.049 1.00 81.62 247 GLU A CA 1
ATOM 1944 C C . GLU A 1 247 ? -17.401 -8.000 -0.674 1.00 81.62 247 GLU A C 1
ATOM 1946 O O . GLU A 1 247 ? -17.517 -9.148 -0.238 1.00 81.62 247 GLU A O 1
ATOM 1951 N N . LEU A 1 248 ? -16.798 -7.032 0.021 1.00 81.31 248 LEU A N 1
ATOM 1952 C CA . LEU A 1 248 ? -16.449 -7.172 1.433 1.00 81.31 248 LEU A CA 1
ATOM 1953 C C . LEU A 1 248 ? -17.565 -6.555 2.268 1.00 81.31 248 LEU A C 1
ATOM 1955 O O . LEU A 1 248 ? -17.775 -5.344 2.230 1.00 81.31 248 LEU A O 1
ATOM 1959 N N . ALA A 1 249 ? -18.273 -7.395 3.016 1.00 82.44 249 ALA A N 1
ATOM 1960 C CA . ALA A 1 249 ? -19.274 -6.936 3.962 1.00 82.44 249 ALA A CA 1
ATOM 1961 C C . ALA A 1 249 ? -18.605 -6.533 5.279 1.00 82.44 249 ALA A C 1
ATOM 1963 O O . ALA A 1 249 ? -17.799 -7.286 5.830 1.00 82.44 249 ALA A O 1
ATOM 1964 N N . GLY A 1 250 ? -18.977 -5.355 5.774 1.00 86.50 250 GLY A N 1
ATOM 1965 C CA . GLY A 1 250 ? -18.668 -4.928 7.129 1.00 86.50 250 GLY A CA 1
ATOM 1966 C C . GLY A 1 250 ? -19.385 -5.777 8.182 1.00 86.50 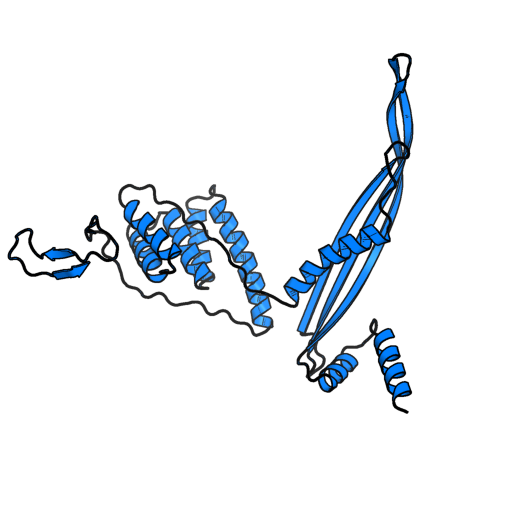250 GLY A C 1
ATOM 1967 O O . GLY A 1 250 ? -20.314 -6.537 7.880 1.00 86.50 250 GLY A O 1
ATOM 1968 N N . ARG A 1 251 ? -18.954 -5.646 9.435 1.00 88.75 251 ARG A N 1
ATOM 1969 C CA . ARG A 1 251 ? -19.524 -6.359 10.581 1.00 88.75 251 ARG A CA 1
ATOM 1970 C C . ARG A 1 251 ? -20.247 -5.391 11.512 1.00 88.75 251 ARG A C 1
ATOM 1972 O O . ARG A 1 251 ? -19.692 -4.377 11.915 1.00 88.75 251 ARG A O 1
ATOM 1979 N N . GLU A 1 252 ? -21.440 -5.767 11.953 1.00 87.88 252 GLU A N 1
ATOM 1980 C CA . GLU A 1 252 ? -22.141 -5.059 13.028 1.00 87.88 252 GLU A CA 1
ATOM 1981 C C . GLU A 1 252 ? -21.527 -5.361 14.404 1.00 87.88 252 GLU A C 1
ATOM 1983 O O . GLU A 1 252 ? -21.230 -6.516 14.731 1.00 87.88 252 GLU A O 1
ATOM 1988 N N . TRP A 1 253 ? -21.390 -4.327 15.233 1.00 86.81 253 TRP A N 1
ATOM 1989 C CA . TRP A 1 253 ? -20.870 -4.452 16.594 1.00 86.81 253 TRP A CA 1
ATOM 1990 C C . TRP A 1 253 ? -21.929 -4.944 17.577 1.00 86.81 253 TRP A C 1
ATOM 1992 O O . TRP A 1 253 ? -23.075 -4.485 17.582 1.00 86.81 253 TRP A O 1
ATOM 2002 N N . SER A 1 254 ? -21.524 -5.813 18.504 1.00 76.38 254 SER A N 1
ATOM 2003 C CA . SER A 1 254 ? -22.339 -6.123 19.679 1.00 76.38 254 SER A CA 1
ATOM 2004 C C . SER A 1 254 ? -22.335 -4.924 20.635 1.00 76.38 254 SER A C 1
ATOM 2006 O O . SER A 1 254 ? -21.424 -4.774 21.446 1.00 76.38 254 SER A O 1
ATOM 2008 N N . GLN A 1 255 ? -23.366 -4.079 20.581 1.00 60.22 255 GLN A N 1
ATOM 2009 C CA . GLN A 1 255 ? -23.501 -2.928 21.480 1.00 60.22 255 GLN A CA 1
ATOM 2010 C C . GLN A 1 255 ? -23.799 -3.369 22.922 1.00 60.22 255 GLN A C 1
ATOM 2012 O O . GLN A 1 255 ? -24.953 -3.476 23.340 1.00 60.22 255 GLN A O 1
ATOM 2017 N N . LYS A 1 256 ? -22.749 -3.608 23.707 1.00 67.75 256 LYS A N 1
ATOM 2018 C CA . LYS A 1 256 ? -22.824 -3.681 25.168 1.00 67.75 256 LYS A CA 1
ATOM 2019 C C . LYS A 1 256 ? -22.022 -2.526 25.743 1.00 67.75 256 LYS A C 1
ATOM 2021 O O . LYS A 1 256 ? -20.813 -2.474 25.563 1.00 67.75 256 LYS A O 1
ATOM 2026 N N . LYS A 1 257 ? -22.701 -1.603 26.424 1.00 65.94 257 LYS A N 1
ATOM 2027 C CA . LYS A 1 257 ? -22.019 -0.571 27.206 1.00 65.94 257 LYS A CA 1
ATOM 2028 C C . LYS A 1 257 ? -21.335 -1.251 28.390 1.00 65.94 257 LYS A C 1
ATOM 2030 O O . LYS A 1 257 ? -21.984 -2.025 29.094 1.00 65.94 257 LYS A O 1
ATOM 2035 N N . VAL A 1 258 ? -20.046 -0.993 28.561 1.00 75.56 258 VAL A N 1
ATOM 2036 C CA . VAL A 1 258 ? -19.241 -1.553 29.652 1.00 75.56 258 VAL A CA 1
ATOM 2037 C C . VAL A 1 258 ? -19.243 -0.548 30.799 1.00 75.56 258 VAL A C 1
ATOM 2039 O O . VAL A 1 258 ? -19.185 0.654 30.557 1.00 75.56 258 VAL A O 1
ATOM 2042 N N . ASP A 1 259 ? -19.353 -1.014 32.039 1.00 76.00 259 ASP A N 1
ATOM 2043 C CA . ASP A 1 259 ? -19.156 -0.151 33.202 1.00 76.00 259 ASP A CA 1
ATOM 2044 C C . ASP A 1 259 ? -17.651 -0.016 33.466 1.00 76.00 259 ASP A C 1
ATOM 2046 O O . ASP A 1 259 ? -17.004 -0.949 33.937 1.00 76.00 259 ASP A O 1
ATOM 2050 N N . LEU A 1 260 ? -17.084 1.147 33.135 1.00 75.44 260 LEU A N 1
ATOM 2051 C CA . LEU A 1 260 ? -15.654 1.422 33.321 1.00 75.44 260 LEU A CA 1
ATOM 2052 C C . LEU A 1 260 ? -15.255 1.530 34.803 1.00 75.44 260 LEU A C 1
ATOM 2054 O O . LEU A 1 260 ? -14.066 1.534 35.111 1.00 75.44 260 LEU A O 1
ATOM 2058 N N . SER A 1 261 ? -16.226 1.619 35.720 1.00 65.88 261 SER A N 1
ATOM 2059 C CA . SER A 1 261 ? -15.985 1.689 37.163 1.00 65.88 261 SER A CA 1
ATOM 2060 C C . SER A 1 261 ? -15.905 0.318 37.847 1.00 65.88 261 SER A C 1
ATOM 2062 O O . SER A 1 261 ? -15.592 0.252 39.041 1.00 65.88 261 SER A O 1
ATOM 2064 N N . GLU A 1 262 ? -16.153 -0.779 37.118 1.00 62.72 262 GLU A N 1
ATOM 2065 C CA . GLU A 1 262 ? -16.011 -2.133 37.655 1.00 62.72 262 GLU A CA 1
ATOM 2066 C C . GLU A 1 262 ? -14.561 -2.392 38.094 1.00 62.72 262 GLU A C 1
ATOM 2068 O O . GLU A 1 262 ? -13.621 -2.402 37.298 1.00 62.72 262 GLU A O 1
ATOM 2073 N N . GLN A 1 263 ? -14.372 -2.625 39.396 1.00 55.56 263 GLN A N 1
ATOM 2074 C CA . GLN A 1 263 ? -13.070 -2.982 39.949 1.00 55.56 263 GLN A CA 1
ATOM 2075 C C . GLN A 1 263 ? -12.659 -4.372 39.463 1.00 55.56 263 GLN A C 1
ATOM 2077 O O . GLN A 1 263 ? -13.213 -5.387 39.891 1.00 55.56 263 GLN A O 1
ATOM 2082 N N . LYS A 1 264 ? -11.637 -4.423 38.610 1.00 59.59 264 LYS A N 1
ATOM 2083 C CA . LYS A 1 264 ? -10.956 -5.671 38.273 1.00 59.59 264 LYS A CA 1
ATOM 2084 C C . LYS A 1 264 ? -10.130 -6.140 39.469 1.00 59.59 264 LYS A C 1
ATOM 2086 O O . LYS A 1 264 ? -9.418 -5.361 40.101 1.00 59.59 264 LYS A O 1
ATOM 2091 N N . VAL A 1 265 ? -10.231 -7.428 39.785 1.00 61.34 265 VAL A N 1
ATOM 2092 C CA . VAL A 1 265 ? -9.416 -8.065 40.823 1.00 61.34 265 VAL A CA 1
ATOM 2093 C C . VAL A 1 265 ? -8.254 -8.771 40.136 1.00 61.34 265 VAL A C 1
ATOM 2095 O O . VAL A 1 265 ? -8.448 -9.801 39.497 1.00 61.34 265 VAL A O 1
ATOM 2098 N N . GLU A 1 266 ? -7.045 -8.231 40.274 1.00 62.06 266 GLU A N 1
ATOM 2099 C CA . GLU A 1 266 ? -5.829 -8.948 39.888 1.00 62.06 266 GLU A CA 1
ATOM 2100 C C . GLU A 1 266 ? -5.488 -10.001 40.946 1.00 62.06 266 GLU A C 1
ATOM 2102 O O . GLU A 1 266 ? -5.176 -9.689 42.100 1.00 62.06 266 GLU A O 1
ATOM 2107 N N . ILE A 1 267 ? -5.524 -11.267 40.542 1.00 68.81 267 ILE A N 1
ATOM 2108 C CA . ILE A 1 267 ? -5.049 -12.392 41.345 1.00 68.81 267 ILE A CA 1
ATOM 2109 C C . ILE A 1 267 ? -3.629 -12.762 40.918 1.00 68.81 267 ILE A C 1
ATOM 2111 O O . ILE A 1 267 ? -3.334 -12.938 39.740 1.00 68.81 267 ILE A O 1
ATOM 2115 N N . LYS A 1 268 ? -2.722 -12.888 41.890 1.00 61.62 268 LYS A N 1
ATOM 2116 C CA . LYS A 1 268 ? -1.378 -13.422 41.643 1.00 61.62 268 LYS A CA 1
ATOM 2117 C C . LYS A 1 268 ? -1.444 -14.945 41.691 1.00 61.62 268 LYS A C 1
ATOM 2119 O O . LYS A 1 268 ? -1.512 -15.497 42.785 1.00 61.62 268 LYS A O 1
ATOM 2124 N N . GLY A 1 269 ? -1.394 -15.591 40.531 1.00 68.88 269 GLY A N 1
ATOM 2125 C CA . GLY A 1 269 ? -1.391 -17.049 40.419 1.00 68.88 269 GLY A CA 1
ATOM 2126 C C . GLY A 1 269 ? -1.137 -17.543 38.996 1.00 68.88 269 GLY A C 1
ATOM 2127 O O . GLY A 1 269 ? -1.144 -16.757 38.048 1.00 68.88 269 GLY A O 1
ATOM 2128 N N . GLY A 1 270 ? -0.861 -18.839 38.856 1.00 66.31 270 GLY A N 1
ATOM 2129 C CA . GLY A 1 270 ? -0.778 -19.500 37.547 1.00 66.31 270 GLY A CA 1
ATOM 2130 C C . GLY A 1 270 ? -2.158 -19.625 36.889 1.00 66.31 270 GLY A C 1
ATOM 2131 O O . GLY A 1 270 ? -3.168 -19.642 37.583 1.00 66.31 270 GLY A O 1
ATOM 2132 N N . SER A 1 271 ? -2.224 -19.758 35.558 1.00 58.41 271 SER A N 1
ATOM 2133 C CA . SER A 1 271 ? -3.483 -19.899 34.784 1.00 58.41 271 SER A CA 1
ATOM 2134 C C . SER A 1 271 ? -4.390 -21.071 35.208 1.00 58.41 271 SER A C 1
ATOM 2136 O O . SER A 1 271 ? -5.561 -21.152 34.834 1.00 58.41 271 SER A O 1
ATOM 2138 N N . ASP A 1 272 ? -3.811 -22.003 35.950 1.00 73.62 272 ASP A N 1
ATOM 2139 C CA . ASP A 1 272 ? -4.342 -23.265 36.440 1.00 73.62 272 ASP A CA 1
ATOM 2140 C C . ASP A 1 272 ? -4.753 -23.194 37.925 1.00 73.62 272 ASP A C 1
ATOM 2142 O O . ASP A 1 272 ? -5.380 -24.122 38.442 1.00 73.62 272 ASP A O 1
ATOM 2146 N N . GLU A 1 273 ? -4.475 -22.077 38.601 1.00 72.38 273 GLU A N 1
ATOM 2147 C CA . GLU A 1 273 ? -4.923 -21.804 39.964 1.00 72.38 273 GLU A CA 1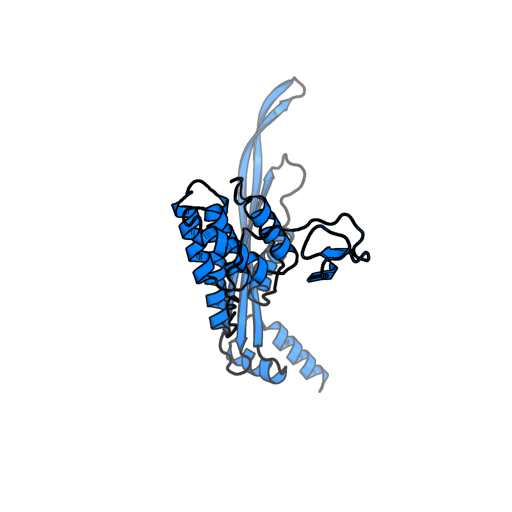
ATOM 2148 C C . GLU A 1 273 ? -6.277 -21.087 39.933 1.00 72.38 273 GLU A C 1
ATOM 2150 O O . GLU A 1 273 ? -6.406 -19.998 39.386 1.00 72.38 273 GLU A O 1
ATOM 2155 N N . ARG A 1 274 ? -7.302 -21.714 40.525 1.00 70.06 274 ARG A N 1
ATOM 2156 C CA . ARG A 1 274 ? -8.649 -21.140 40.655 1.00 70.06 274 ARG A CA 1
ATOM 2157 C C . ARG A 1 274 ? -8.823 -20.530 42.040 1.00 70.06 274 ARG A C 1
ATOM 2159 O O . ARG A 1 274 ? -8.782 -21.250 43.041 1.00 70.06 274 ARG A O 1
ATOM 2166 N N . PHE A 1 275 ? -9.088 -19.232 42.101 1.00 76.75 275 PHE A N 1
ATOM 2167 C CA . PHE A 1 275 ? -9.349 -18.493 43.329 1.00 76.75 275 PHE A CA 1
ATOM 2168 C C . PHE A 1 275 ? -10.847 -18.174 43.465 1.00 76.75 275 PHE A C 1
ATOM 2170 O O . PHE A 1 275 ? -11.451 -17.602 42.554 1.00 76.75 275 PHE A O 1
ATOM 2177 N N . PRO A 1 276 ? -11.487 -18.521 44.598 1.00 76.94 276 PRO A N 1
ATOM 2178 C CA . PRO A 1 276 ? -12.860 -18.114 44.864 1.00 76.94 276 PRO A CA 1
ATOM 2179 C C . PRO A 1 276 ? -12.930 -16.615 45.190 1.00 76.94 276 PRO A C 1
ATOM 2181 O O . PRO A 1 276 ? -12.304 -16.151 46.143 1.00 76.94 276 PRO A O 1
ATOM 2184 N N . ILE A 1 277 ? -13.738 -15.867 44.434 1.00 75.62 277 ILE A N 1
ATOM 2185 C CA . ILE A 1 277 ? -14.103 -14.485 44.759 1.00 75.62 277 ILE A CA 1
ATOM 2186 C C . ILE A 1 277 ? -15.330 -14.512 45.663 1.00 75.62 277 ILE A C 1
ATOM 2188 O O . ILE A 1 277 ? -16.383 -15.042 45.300 1.00 75.62 277 ILE A O 1
ATOM 2192 N N . TYR A 1 278 ? -15.191 -13.919 46.842 1.00 80.62 278 TYR A N 1
ATOM 2193 C CA . TYR A 1 278 ? -16.230 -13.846 47.860 1.00 80.62 278 TYR A CA 1
ATOM 2194 C C . TYR A 1 278 ? -17.025 -12.541 47.748 1.00 80.62 278 TYR A C 1
ATOM 2196 O O . TYR A 1 278 ? -16.448 -11.481 47.516 1.00 80.62 278 TYR A O 1
ATOM 2204 N N . GLN A 1 279 ? -18.346 -12.598 47.956 1.00 78.75 279 GLN A N 1
ATOM 2205 C CA . GLN A 1 279 ? -19.215 -11.410 47.908 1.00 78.75 279 GLN A CA 1
ATOM 2206 C C . GLN A 1 279 ? -18.849 -10.357 48.969 1.00 78.75 279 GLN A C 1
ATOM 2208 O O . GLN A 1 279 ? -19.105 -9.168 48.799 1.00 78.75 279 GLN A O 1
ATOM 2213 N N . GLN A 1 280 ? -18.291 -10.800 50.093 1.00 78.88 280 GLN A N 1
ATOM 2214 C CA . GLN A 1 280 ? -17.828 -9.967 51.197 1.00 78.88 280 GLN A CA 1
ATOM 2215 C C . GLN A 1 280 ? -16.448 -10.457 51.658 1.00 78.88 280 GLN A C 1
ATOM 2217 O O . GLN A 1 280 ? -16.180 -11.656 51.564 1.00 78.88 280 GLN A O 1
ATOM 2222 N N . PRO A 1 281 ? -15.586 -9.578 52.204 1.00 73.31 281 PRO A N 1
ATOM 2223 C CA . PRO A 1 281 ? -14.226 -9.918 52.628 1.00 73.31 281 PRO A CA 1
ATOM 2224 C C . PRO A 1 281 ? -14.216 -10.696 53.961 1.00 73.31 281 PRO A C 1
ATOM 2226 O O . PRO A 1 281 ? -13.693 -10.230 54.969 1.00 73.31 281 PRO A O 1
ATOM 2229 N N . GLN A 1 282 ? -14.847 -11.872 53.986 1.00 80.50 282 GLN A N 1
ATOM 2230 C CA . GLN A 1 282 ? -14.925 -12.766 55.142 1.00 80.50 282 GLN A CA 1
ATOM 2231 C C . GLN A 1 282 ? -14.997 -14.237 54.701 1.00 80.50 282 GLN A C 1
ATOM 2233 O O . GLN A 1 282 ? -15.702 -14.563 53.747 1.00 80.50 282 GLN A O 1
ATOM 2238 N N . GLU A 1 283 ? -14.322 -15.132 55.432 1.00 64.69 283 GLU A N 1
ATOM 2239 C CA . GLU A 1 283 ? -14.135 -16.565 55.101 1.00 64.69 283 GLU A CA 1
ATOM 2240 C C . GLU A 1 283 ? -15.426 -17.409 55.012 1.00 64.69 283 GLU A C 1
ATOM 2242 O O . GLU A 1 283 ? -15.375 -18.572 54.626 1.00 64.69 283 GLU A O 1
ATOM 2247 N N . GLY A 1 284 ? -16.594 -16.846 55.339 1.00 74.62 284 GLY A N 1
ATOM 2248 C CA . GLY A 1 284 ? -17.897 -17.520 55.241 1.00 74.62 284 GLY A CA 1
ATOM 2249 C C . GLY A 1 284 ? -18.849 -16.935 54.196 1.00 74.62 284 GLY A C 1
ATOM 2250 O O . GLY A 1 284 ? -20.017 -17.317 54.161 1.00 74.62 284 GLY A O 1
ATOM 2251 N N . SER A 1 285 ? -18.400 -15.966 53.395 1.00 82.19 285 SER A N 1
ATOM 2252 C CA . SER A 1 285 ? -19.249 -15.333 52.385 1.00 82.19 285 SER A CA 1
ATOM 2253 C C . SER A 1 285 ? -19.508 -16.267 51.197 1.00 82.19 285 SER A C 1
ATOM 2255 O O . SER A 1 285 ? -18.742 -17.187 50.915 1.00 82.19 285 SER A O 1
ATOM 2257 N N . THR A 1 286 ? -20.608 -16.042 50.484 1.00 83.50 286 THR A N 1
ATOM 2258 C CA . THR A 1 286 ? -20.928 -16.768 49.256 1.00 83.50 286 THR A CA 1
ATOM 2259 C C . THR A 1 286 ? -19.901 -16.470 48.169 1.00 83.50 286 THR A C 1
ATOM 2261 O O . THR A 1 286 ? -19.588 -15.309 47.892 1.00 83.50 286 THR A O 1
ATOM 2264 N N . VAL A 1 287 ? -19.394 -17.530 47.540 1.00 82.69 287 VAL A N 1
ATOM 2265 C CA . VAL A 1 287 ? -18.528 -17.428 46.362 1.00 82.69 287 VAL A CA 1
ATOM 2266 C C . VAL A 1 287 ? -19.379 -16.964 45.184 1.00 82.69 287 VAL A C 1
ATOM 2268 O O . VAL A 1 287 ? -20.353 -17.626 44.828 1.00 82.69 287 VAL A O 1
ATOM 2271 N N . VAL A 1 288 ? -19.027 -15.819 44.605 1.00 82.38 288 VAL A N 1
ATOM 2272 C CA . VAL A 1 288 ? -19.739 -15.212 43.469 1.00 82.38 288 VAL A CA 1
ATOM 2273 C C . VAL A 1 288 ? -19.112 -15.575 42.127 1.00 82.38 288 VAL A C 1
ATOM 2275 O O . VAL A 1 288 ? -19.815 -15.608 41.122 1.00 82.38 288 VAL A O 1
ATOM 2278 N N . ALA A 1 289 ? -17.817 -15.897 42.111 1.00 73.06 289 ALA A N 1
ATOM 2279 C CA . ALA A 1 289 ? -17.093 -16.348 40.927 1.00 73.06 289 ALA A CA 1
ATOM 2280 C C . ALA A 1 289 ? -15.865 -17.184 41.320 1.00 73.06 289 ALA A C 1
ATOM 2282 O O . ALA A 1 289 ? -15.375 -17.084 42.446 1.00 73.06 289 ALA A O 1
ATOM 2283 N N . GLN A 1 290 ? -15.359 -17.992 40.387 1.00 75.88 290 GLN A N 1
ATOM 2284 C CA . GLN A 1 290 ? -14.013 -18.562 40.464 1.00 75.88 290 GLN A CA 1
ATOM 2285 C C . GLN A 1 290 ? -13.219 -18.099 39.249 1.00 75.88 290 GLN A C 1
ATOM 2287 O O . GLN A 1 290 ? -13.695 -18.259 38.124 1.00 75.88 290 GLN A O 1
ATOM 2292 N N . VAL A 1 291 ? -12.044 -17.528 39.495 1.00 67.19 291 VAL A N 1
ATOM 2293 C CA . VAL A 1 291 ? -11.100 -17.035 38.478 1.00 67.19 291 VAL A CA 1
ATOM 2294 C C . VAL A 1 291 ? -9.825 -17.839 38.543 1.00 67.19 291 VAL A C 1
ATOM 2296 O O . VAL A 1 291 ? -9.320 -18.009 39.670 1.00 67.19 291 VAL A O 1
#

pLDDT: mean 84.6, std 13.58, range [37.84, 98.06]

Radius of gyration: 31.66 Å; chains: 1; bounding box: 78×57×93 Å

Sequence (291 aa):
RSRMMEVVEEQKLGAMGLLDASQAAQLGQILGVQALVMGNISYTHKDNRFQEKRTYRGKDKKTYTKLVPCLERTVTVTVRARIISAENGQIVGVKEASRSNTDKKCEADIGNVTPLEQMADDLARSVSNEVVDYLAPRFVLEEFEFEKLKADDFKDVGDDAAEMAENLDVDGAYAIYKTIYDEDPYNPKVMYNLGILEEVVGNFDAAKGYYEMATQLKSDEKKYTKSLDRLDKKLAYLEQLSQLGVELAGREWSQKKVDLSEQKVEIKGGSDERFPIYQQPQEGSTVVAQV

Foldseek 3Di:
DVVVVVVVVVVVVVVQPDDDLVVQLVVCVVVVHQKDKHKDKDKDKDKDKDWDWDWDQDPVRDIDIDTWIKIKMKMKMKMKMFIAGSNPSDTLDIDIFMDMDMFMDTPPDPDDTDDRVVRSVVRCVVRVVVVCCVVPPDDDDDDDDADQDPPPLCRVLQVVLVVCVVVVVLLSSLLSLVLVCVVPVLDLRSLQNNLVSQVVQPVLVSSLVSLVSSCVSPVVDVVSVVVNVVSVVVVVVQVSVVSVVDHRDGDDHDNDRDDSPDDDDDDPDDPPDWDFDFPDPDPPGDGPDID

Secondary structure (DSSP, 8-state):
-HHHHHHHHHHHHHTGGG--HHHHHHHHHHHT-SEEEEEEEEEEEEEEEEEEEEEEE-TTS-EEEEEEEEEEEEEEEEEEEEEEETTT--EEEEEEEEEEEEEEEETTSSS-PPPHHHHHHHHHHHHHHHHHHHHS--------PPPPP-STTTHHHHHHHHHHHHTT-HHHHHHHHHHHHHH-TT-HHHHHHHHHHHHHTT-HHHHHHHHHHHHHH-TT-HHHHHHHHHHHHHHHHHHHHHHTT--------------TT-------S-TT---EEESSSSTTSPEEEE-